Protein AF-A0AAD3TX67-F1 (afdb_monomer)

Foldseek 3Di:
DDDDDDDDDDDDDDDDDDDDDDDDDDDPPPPPPPPPPPDCDPPDFQALVLQLQLLVQCQPVNQDLVSQAPSRPPDHSVRSSCCCVPPLLVLLLVLLLVVQPPPPPPPPPDDDDDDDDDDDDDDDPDDDDPDDQHSVNSNQLSVQCNPPHQDQVSSAPSHPPDHSVNSNCCCVPPSSVSSSVSSNVVNVD

pLDDT: mean 70.11, std 18.89, range [36.22, 90.56]

Structure (mmCIF, N/CA/C/O backbone):
data_AF-A0AAD3TX67-F1
#
_entry.id   AF-A0AAD3TX67-F1
#
loop_
_atom_site.group_PDB
_atom_site.id
_atom_site.type_symbol
_atom_site.label_atom_id
_atom_site.label_alt_id
_atom_site.label_comp_id
_atom_site.label_asym_id
_atom_site.label_entity_id
_atom_site.label_seq_id
_atom_site.pdbx_PDB_ins_code
_atom_site.Cartn_x
_atom_site.Cartn_y
_atom_site.Cartn_z
_atom_site.occupancy
_atom_site.B_iso_or_equiv
_atom_site.auth_seq_id
_atom_site.auth_comp_id
_atom_site.auth_asym_id
_atom_site.auth_atom_id
_atom_site.pdbx_PDB_model_num
ATOM 1 N N . MET A 1 1 ? 59.018 56.861 -10.897 1.00 48.38 1 MET A N 1
ATOM 2 C CA . MET A 1 1 ? 58.922 57.855 -11.990 1.00 48.38 1 MET A CA 1
ATOM 3 C C . MET A 1 1 ? 58.784 57.108 -13.311 1.00 48.38 1 MET A C 1
ATOM 5 O O . MET A 1 1 ? 59.521 56.140 -13.487 1.00 48.38 1 MET A O 1
ATOM 9 N N . PRO A 1 2 ? 57.816 57.453 -14.177 1.00 48.81 2 PRO A N 1
ATOM 10 C CA . PRO A 1 2 ? 57.506 56.662 -15.365 1.00 48.81 2 PRO A CA 1
ATOM 11 C C . PRO A 1 2 ? 58.556 56.861 -16.467 1.00 48.81 2 PRO A C 1
ATOM 13 O O . PRO A 1 2 ? 59.007 57.978 -16.709 1.00 48.81 2 PRO A O 1
ATOM 16 N N . ARG A 1 3 ? 58.936 55.758 -17.123 1.00 43.72 3 ARG A N 1
ATOM 17 C CA . ARG A 1 3 ? 59.787 55.735 -18.318 1.00 43.72 3 ARG A CA 1
ATOM 18 C C . ARG A 1 3 ? 58.922 55.722 -19.573 1.00 43.72 3 ARG A C 1
ATOM 20 O O . ARG A 1 3 ? 57.884 55.068 -19.622 1.00 43.72 3 ARG A O 1
ATOM 27 N N . THR A 1 4 ? 59.391 56.461 -20.564 1.00 58.94 4 THR A N 1
ATOM 28 C CA . THR A 1 4 ? 58.857 56.590 -21.915 1.00 58.94 4 THR A CA 1
ATOM 29 C C . THR A 1 4 ? 59.100 55.340 -22.774 1.00 58.94 4 THR A C 1
ATOM 31 O O . THR A 1 4 ? 60.035 54.576 -22.533 1.00 58.94 4 THR A O 1
ATOM 34 N N . THR A 1 5 ? 58.361 55.300 -23.893 1.00 49.44 5 THR A N 1
ATOM 35 C CA . THR A 1 5 ? 58.678 54.703 -25.218 1.00 49.44 5 THR A CA 1
ATOM 36 C C . THR A 1 5 ? 58.121 53.301 -25.562 1.00 49.44 5 THR A C 1
ATOM 38 O O . THR A 1 5 ? 58.561 52.289 -25.033 1.00 49.44 5 THR A O 1
ATOM 41 N N . SER A 1 6 ? 57.156 53.317 -26.504 1.00 51.81 6 SER A N 1
ATOM 42 C CA . SER A 1 6 ? 56.693 52.350 -27.538 1.00 51.81 6 SER A CA 1
ATOM 43 C C . SER A 1 6 ? 57.593 51.134 -27.861 1.00 51.81 6 SER A C 1
ATOM 45 O O . SER A 1 6 ? 58.810 51.291 -27.779 1.00 51.81 6 SER A O 1
ATOM 47 N N . PRO A 1 7 ? 57.068 49.972 -28.353 1.00 56.88 7 PRO A N 1
ATOM 48 C CA . PRO A 1 7 ? 56.498 49.900 -29.718 1.00 56.88 7 PRO A CA 1
ATOM 49 C C . PRO A 1 7 ? 55.428 48.823 -30.052 1.00 56.88 7 PRO A C 1
ATOM 51 O O . PRO A 1 7 ? 55.235 47.835 -29.353 1.00 56.88 7 PRO A O 1
ATOM 54 N N . SER A 1 8 ? 54.866 48.999 -31.259 1.00 36.22 8 SER A N 1
ATOM 55 C CA . SER A 1 8 ? 54.462 47.963 -32.232 1.00 36.22 8 SER A CA 1
ATOM 56 C C . SER A 1 8 ? 52.990 47.510 -32.289 1.00 36.22 8 SER A C 1
ATOM 58 O O . SER A 1 8 ? 52.524 46.669 -31.527 1.00 36.22 8 SER A O 1
ATOM 60 N N . THR A 1 9 ? 52.277 48.032 -33.293 1.00 52.12 9 THR A N 1
ATOM 61 C CA . THR A 1 9 ? 51.041 47.484 -33.894 1.00 52.12 9 THR A CA 1
ATOM 62 C C . THR A 1 9 ? 51.348 46.153 -34.616 1.00 52.12 9 THR A C 1
ATOM 64 O O . THR A 1 9 ? 52.446 46.030 -35.160 1.00 52.12 9 THR A O 1
ATOM 67 N N . PRO A 1 10 ? 50.421 45.170 -34.718 1.00 58.19 10 PRO A N 1
ATOM 68 C CA . PRO A 1 10 ? 49.310 45.244 -35.692 1.00 58.19 10 PRO A CA 1
ATOM 69 C C . PRO A 1 10 ? 47.989 44.624 -35.155 1.00 58.19 10 PRO A C 1
ATOM 71 O O . PRO A 1 10 ? 48.033 43.747 -34.295 1.00 58.19 10 PRO A O 1
ATOM 74 N N . PRO A 1 11 ? 46.787 45.012 -35.642 1.00 51.41 11 PRO A N 1
ATOM 75 C CA . PRO A 1 11 ? 46.235 44.268 -36.783 1.00 51.41 11 PRO A CA 1
ATOM 76 C C . PRO A 1 11 ? 45.241 45.056 -37.662 1.00 51.41 11 PRO A C 1
ATOM 78 O O . PRO A 1 11 ? 44.419 45.829 -37.180 1.00 51.41 11 PRO A O 1
ATOM 81 N N . LYS A 1 12 ? 45.232 44.762 -38.966 1.00 51.06 12 LYS A N 1
ATOM 82 C CA . LYS A 1 12 ? 44.004 44.639 -39.779 1.00 51.06 12 LYS A CA 1
ATOM 83 C C . LYS A 1 12 ? 44.389 44.206 -41.185 1.00 51.06 12 LYS A C 1
ATOM 85 O O . LYS A 1 12 ? 44.843 45.011 -41.994 1.00 51.06 12 LYS A O 1
ATOM 90 N N . ARG A 1 13 ? 44.179 42.926 -41.491 1.00 41.81 13 ARG A N 1
ATOM 91 C CA . ARG A 1 13 ? 44.196 42.444 -42.871 1.00 41.81 13 ARG A CA 1
ATOM 92 C C . ARG A 1 13 ? 42.765 42.149 -43.300 1.00 41.81 13 ARG A C 1
ATOM 94 O O . ARG A 1 13 ? 42.040 41.407 -42.646 1.00 41.81 13 ARG A O 1
ATOM 101 N N . ARG A 1 14 ? 42.379 42.853 -44.361 1.00 48.53 14 ARG A N 1
ATOM 102 C CA . ARG A 1 14 ? 41.077 42.854 -45.019 1.00 48.53 14 ARG A CA 1
ATOM 103 C C . ARG A 1 14 ? 40.771 41.489 -45.642 1.00 48.53 14 ARG A C 1
ATOM 105 O O . ARG A 1 14 ? 41.655 40.823 -46.169 1.00 48.53 14 ARG A O 1
ATOM 112 N N . SER A 1 15 ? 39.489 41.157 -45.555 1.00 49.59 15 SER A N 1
ATOM 113 C CA . SER A 1 15 ? 38.664 40.359 -46.462 1.00 49.59 15 SER A CA 1
ATOM 114 C C . SER A 1 15 ? 39.326 39.814 -47.735 1.00 49.59 15 SER A C 1
ATOM 116 O O . SER A 1 15 ? 39.690 40.568 -48.634 1.00 49.59 15 SER A O 1
ATOM 118 N N . ALA A 1 16 ? 39.302 38.487 -47.868 1.00 44.00 16 ALA A N 1
ATOM 119 C CA . ALA A 1 16 ? 39.252 37.810 -49.157 1.00 44.00 16 ALA A CA 1
ATOM 120 C C . ALA A 1 16 ? 38.307 36.603 -49.053 1.00 44.00 16 ALA A C 1
ATOM 122 O O . ALA A 1 16 ? 38.573 35.614 -48.374 1.00 44.00 16 ALA A O 1
ATOM 123 N N . LYS A 1 17 ? 37.164 36.768 -49.718 1.00 52.19 17 LYS A N 1
ATOM 124 C CA . LYS A 1 17 ? 36.175 35.765 -50.102 1.00 52.19 17 LYS A CA 1
ATOM 125 C C . LYS A 1 17 ? 36.897 34.572 -50.738 1.00 52.19 17 LYS A C 1
ATOM 127 O O . LYS A 1 17 ? 37.557 34.743 -51.757 1.00 52.19 17 LYS A O 1
ATOM 132 N N . ARG A 1 18 ? 36.782 33.382 -50.146 1.00 40.72 18 ARG A N 1
ATOM 133 C CA . ARG A 1 18 ? 37.168 32.134 -50.808 1.00 40.72 18 ARG A CA 1
ATOM 134 C C . ARG A 1 18 ? 36.001 31.168 -50.738 1.00 40.72 18 ARG A C 1
ATOM 136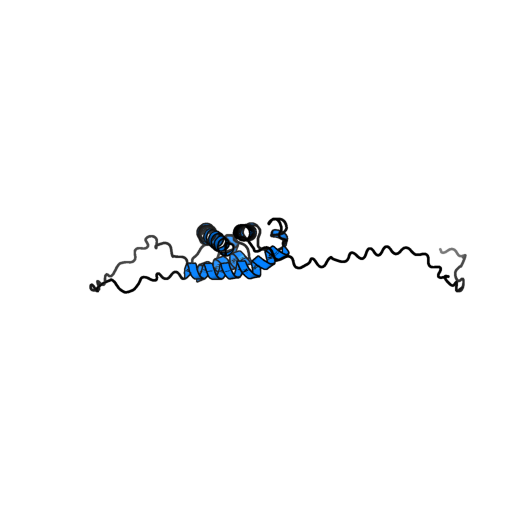 O O . ARG A 1 18 ? 35.615 30.705 -49.667 1.00 40.72 18 ARG A O 1
ATOM 143 N N . GLU A 1 19 ? 35.427 30.969 -51.913 1.00 46.38 19 GLU A N 1
ATOM 144 C CA . GLU A 1 19 ? 34.416 29.977 -52.223 1.00 46.38 19 GLU A CA 1
ATOM 145 C C . GLU A 1 19 ? 34.901 28.595 -51.781 1.00 46.38 19 GLU A C 1
ATOM 147 O O . GLU A 1 19 ? 36.025 28.189 -52.085 1.00 46.38 19 GLU A O 1
ATOM 152 N N . ARG A 1 20 ? 34.063 27.893 -51.012 1.00 42.91 20 ARG A N 1
ATOM 153 C CA . ARG A 1 20 ? 34.214 26.458 -50.791 1.00 42.91 20 ARG A CA 1
ATOM 154 C C . ARG A 1 20 ? 33.478 25.761 -51.918 1.00 42.91 20 ARG A C 1
ATOM 156 O O . ARG A 1 20 ? 32.250 25.748 -51.942 1.00 42.91 20 ARG A O 1
ATOM 163 N N . SER A 1 21 ? 34.271 25.230 -52.837 1.00 41.12 21 SER A N 1
ATOM 164 C CA . SER A 1 21 ? 33.885 24.200 -53.783 1.00 41.12 21 SER A CA 1
ATOM 165 C C . SER A 1 21 ? 33.231 23.034 -53.044 1.00 41.12 21 SER A C 1
ATOM 167 O O . SER A 1 21 ? 33.704 22.573 -52.002 1.00 41.12 21 SER A O 1
ATOM 169 N N . PHE A 1 22 ? 32.093 22.633 -53.590 1.00 42.25 22 PHE A N 1
ATOM 170 C CA . PHE A 1 22 ? 31.206 21.590 -53.117 1.00 42.25 22 PHE A CA 1
ATOM 171 C C . PHE A 1 22 ? 31.469 20.373 -54.008 1.00 42.25 22 PHE A C 1
ATOM 173 O O . PHE A 1 22 ? 30.838 20.230 -55.049 1.00 42.25 22 PHE A O 1
ATOM 180 N N . ASP A 1 23 ? 32.432 19.535 -53.631 1.00 42.44 23 ASP A N 1
ATOM 181 C CA . ASP A 1 23 ? 32.614 18.221 -54.250 1.00 42.44 23 ASP A CA 1
ATOM 182 C C . ASP A 1 23 ? 32.130 17.151 -53.273 1.00 42.44 23 ASP A C 1
ATOM 184 O O . ASP A 1 23 ? 32.727 16.888 -52.227 1.00 42.44 23 ASP A O 1
ATOM 188 N N . ASN A 1 24 ? 30.959 16.620 -53.624 1.00 49.56 24 ASN A N 1
ATOM 189 C CA . ASN A 1 24 ? 30.283 15.484 -53.024 1.00 49.56 24 ASN A CA 1
ATOM 190 C C . ASN A 1 24 ? 31.137 14.221 -53.180 1.00 49.56 24 ASN A C 1
ATOM 192 O O . ASN A 1 24 ? 31.438 13.823 -54.303 1.00 49.56 24 ASN A O 1
ATOM 196 N N . MET A 1 25 ? 31.415 13.530 -52.075 1.00 37.94 25 MET A N 1
ATOM 197 C CA . MET A 1 25 ? 31.727 12.103 -52.112 1.00 37.94 25 MET A CA 1
ATOM 198 C C . MET A 1 25 ? 30.982 11.402 -50.975 1.00 37.94 25 MET A C 1
ATOM 200 O O . MET A 1 25 ? 31.341 11.487 -49.803 1.00 37.94 25 MET A O 1
ATOM 204 N N . ASP A 1 26 ? 29.878 10.803 -51.402 1.00 48.00 26 ASP A N 1
ATOM 205 C CA . ASP A 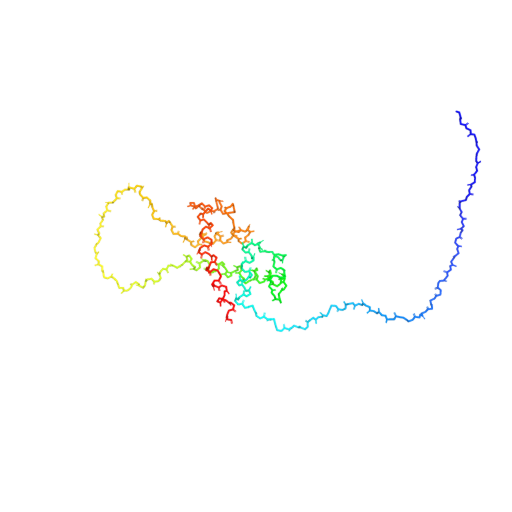1 26 ? 29.040 9.767 -50.812 1.00 48.00 26 ASP A CA 1
ATOM 206 C C . ASP A 1 26 ? 29.648 8.989 -49.625 1.00 48.00 26 ASP A C 1
ATOM 208 O O . ASP A 1 26 ? 30.662 8.299 -49.739 1.00 48.00 26 ASP A O 1
ATOM 212 N N . SER A 1 27 ? 28.996 9.089 -48.466 1.00 44.34 27 SER A N 1
ATOM 213 C CA . SER A 1 27 ? 29.053 8.095 -47.387 1.00 44.34 27 SER A CA 1
ATOM 214 C C . SER A 1 27 ? 27.755 8.198 -46.585 1.00 44.34 27 SER A C 1
ATOM 216 O O . SER A 1 27 ? 27.717 8.720 -45.469 1.00 44.34 27 SER A O 1
ATOM 218 N N . ASP A 1 28 ? 26.666 7.750 -47.208 1.00 49.38 28 ASP A N 1
ATOM 219 C CA . ASP A 1 28 ? 25.380 7.518 -46.557 1.00 49.38 28 ASP A CA 1
ATOM 220 C C . ASP A 1 28 ? 25.532 6.365 -45.550 1.00 49.38 28 ASP A C 1
ATOM 222 O O . ASP A 1 28 ? 25.484 5.185 -45.888 1.00 49.38 28 ASP A O 1
ATOM 226 N N . VAL A 1 29 ? 25.783 6.710 -44.288 1.00 48.75 29 VAL A N 1
ATOM 227 C CA . VAL A 1 29 ? 25.546 5.811 -43.155 1.00 48.75 29 VAL A CA 1
ATOM 228 C C . VAL A 1 29 ? 24.736 6.587 -42.124 1.00 48.75 29 VAL A C 1
ATOM 230 O O . VAL A 1 29 ? 25.211 7.027 -41.077 1.00 48.75 29 VAL A O 1
ATOM 233 N N . ASP A 1 30 ? 23.468 6.780 -42.476 1.00 46.06 30 ASP A N 1
ATOM 234 C CA . ASP A 1 30 ? 22.413 7.326 -41.635 1.00 46.06 30 ASP A CA 1
ATOM 235 C C . ASP A 1 30 ? 22.197 6.388 -40.427 1.00 46.06 30 ASP A C 1
ATOM 237 O O . 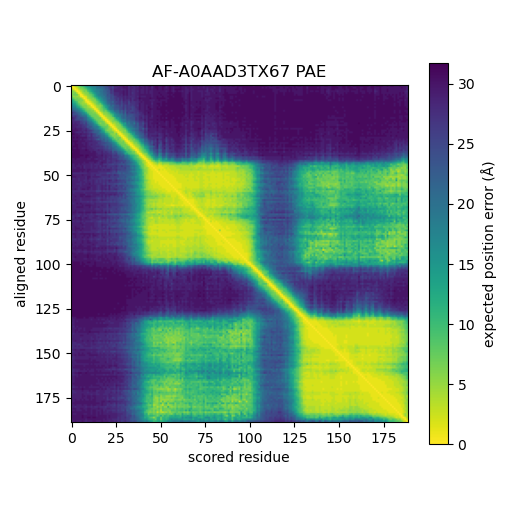ASP A 1 30 ? 21.395 5.456 -40.440 1.00 46.06 30 ASP A O 1
ATOM 241 N N . HIS A 1 31 ? 22.933 6.601 -39.333 1.00 50.69 31 HIS A N 1
ATOM 242 C CA . HIS A 1 31 ? 22.608 6.023 -38.022 1.00 50.69 31 HIS A CA 1
ATOM 243 C C . HIS A 1 31 ? 21.526 6.854 -37.328 1.00 50.69 31 HIS A C 1
ATOM 245 O O . HIS A 1 31 ? 21.629 7.233 -36.160 1.00 50.69 31 HIS A O 1
ATOM 251 N N . LYS A 1 32 ? 20.420 7.108 -38.032 1.00 43.09 32 LYS A N 1
ATOM 252 C CA . LYS A 1 32 ? 19.170 7.469 -37.377 1.00 43.09 32 LYS A CA 1
ATOM 253 C C . LYS A 1 32 ? 18.608 6.180 -36.813 1.00 43.09 32 LYS A C 1
ATOM 255 O O . LYS A 1 32 ? 17.925 5.423 -37.500 1.00 43.09 32 LYS A O 1
ATOM 260 N N . ALA A 1 33 ? 18.917 5.929 -35.542 1.00 46.22 33 ALA A N 1
ATOM 261 C CA . ALA A 1 33 ? 18.266 4.914 -34.731 1.00 46.22 33 ALA A CA 1
ATOM 262 C C . ALA A 1 33 ? 16.752 5.169 -34.756 1.00 46.22 33 ALA A C 1
ATOM 264 O O . ALA A 1 33 ? 16.185 5.885 -33.925 1.00 46.22 33 ALA A O 1
ATOM 265 N N . LYS A 1 34 ? 16.084 4.604 -35.764 1.00 48.91 34 LYS A N 1
ATOM 266 C CA . LYS A 1 34 ? 14.640 4.468 -35.820 1.00 48.91 34 LYS A CA 1
ATOM 267 C C . LYS A 1 34 ? 14.300 3.655 -34.583 1.00 48.91 34 LYS A C 1
ATOM 269 O O . LYS A 1 34 ? 14.541 2.452 -34.554 1.00 48.91 34 LYS A O 1
ATOM 274 N N . LYS A 1 35 ? 13.772 4.316 -33.545 1.00 46.97 35 LYS A N 1
ATOM 275 C CA . LYS A 1 35 ? 13.031 3.642 -32.478 1.00 46.97 35 LYS A CA 1
ATOM 276 C C . LYS A 1 35 ? 12.023 2.758 -33.191 1.00 46.97 35 LYS A C 1
ATOM 278 O O . LYS A 1 35 ? 11.059 3.265 -33.767 1.00 46.97 35 LYS A O 1
ATOM 283 N N . ALA A 1 36 ? 12.315 1.462 -33.226 1.00 42.31 36 ALA A N 1
ATOM 284 C CA . ALA A 1 36 ? 11.415 0.472 -33.761 1.00 42.31 36 ALA A CA 1
ATOM 285 C C . ALA A 1 36 ? 10.079 0.710 -33.061 1.00 42.31 36 ALA A C 1
ATOM 287 O O . ALA A 1 36 ? 9.991 0.647 -31.833 1.00 42.31 36 ALA A O 1
ATOM 288 N N . LYS A 1 37 ? 9.050 1.065 -33.836 1.00 51.03 37 LYS A N 1
ATOM 289 C CA . LYS A 1 37 ? 7.675 0.929 -33.376 1.00 51.03 37 LYS A CA 1
ATOM 290 C C . LYS A 1 37 ? 7.520 -0.562 -33.137 1.00 51.03 37 LYS A C 1
ATOM 292 O O . LYS A 1 37 ? 7.326 -1.313 -34.090 1.00 51.03 37 LYS A O 1
ATOM 297 N N . SER A 1 38 ? 7.720 -0.990 -31.893 1.00 50.00 38 SER A N 1
ATOM 298 C CA . SER A 1 38 ? 7.426 -2.349 -31.488 1.00 50.00 38 SER A CA 1
ATOM 299 C C . SER A 1 38 ? 5.977 -2.581 -31.882 1.00 50.00 38 SER A C 1
ATOM 301 O O . SER A 1 38 ? 5.066 -1.880 -31.431 1.00 50.00 38 SER A O 1
ATOM 303 N N . GLY A 1 39 ? 5.782 -3.501 -32.829 1.00 47.09 39 GLY A N 1
ATOM 304 C CA . GLY A 1 39 ? 4.462 -4.004 -33.158 1.00 47.09 39 GLY A CA 1
ATOM 305 C C . GLY A 1 39 ? 3.762 -4.314 -31.844 1.00 47.09 39 GLY A C 1
ATOM 306 O O . GLY A 1 39 ? 4.392 -4.827 -30.917 1.00 47.09 39 GLY A O 1
ATOM 307 N N . LYS A 1 40 ? 2.498 -3.904 -31.738 1.00 53.78 40 LYS A N 1
ATOM 308 C CA . LYS A 1 40 ? 1.655 -4.052 -30.553 1.00 53.78 40 LYS A CA 1
ATOM 309 C C . LYS A 1 40 ? 1.468 -5.548 -30.276 1.00 53.78 40 LYS A C 1
ATOM 311 O O . LYS A 1 40 ? 0.445 -6.130 -30.622 1.00 53.78 40 LYS A O 1
ATOM 316 N N . ALA A 1 41 ? 2.494 -6.183 -29.712 1.00 52.88 41 ALA A N 1
ATOM 317 C CA . ALA A 1 41 ? 2.437 -7.529 -29.188 1.00 52.88 41 ALA A CA 1
ATOM 318 C C . ALA A 1 41 ? 1.280 -7.533 -28.196 1.00 52.88 41 ALA A C 1
ATOM 320 O O . ALA A 1 41 ? 1.158 -6.599 -27.394 1.00 52.88 41 ALA A O 1
ATOM 321 N N . LYS A 1 42 ? 0.389 -8.524 -28.312 1.00 57.56 42 LYS A N 1
ATOM 322 C CA . LYS A 1 42 ? -0.744 -8.689 -27.398 1.00 57.56 42 LYS A CA 1
ATOM 323 C C . LYS A 1 42 ? -0.211 -8.512 -25.981 1.00 57.56 42 LYS A C 1
ATOM 325 O O . LYS A 1 42 ? 0.677 -9.255 -25.566 1.00 57.56 42 LYS A O 1
ATOM 330 N N . ALA A 1 43 ? -0.669 -7.458 -25.303 1.00 64.38 43 ALA A N 1
ATOM 331 C CA . ALA A 1 43 ? -0.156 -7.102 -23.993 1.00 64.38 43 ALA A CA 1
ATOM 332 C C . ALA A 1 43 ? -0.336 -8.322 -23.091 1.00 64.38 43 ALA A C 1
ATOM 334 O O . ALA A 1 43 ? -1.468 -8.751 -22.868 1.00 64.38 43 ALA A O 1
ATOM 335 N N . ARG A 1 44 ? 0.777 -8.911 -22.636 1.00 76.38 44 ARG A N 1
ATOM 336 C CA . ARG A 1 44 ? 0.749 -10.054 -21.723 1.00 76.38 44 ARG A CA 1
ATOM 337 C C . ARG A 1 44 ? -0.157 -9.675 -20.543 1.00 76.38 44 ARG A C 1
ATOM 339 O O . ARG A 1 44 ? 0.121 -8.640 -19.915 1.00 76.38 44 ARG A O 1
ATOM 346 N N . PRO A 1 45 ? -1.224 -10.439 -20.256 1.00 82.50 45 PRO A N 1
ATOM 347 C CA . PRO A 1 45 ? -2.097 -10.154 -19.125 1.00 82.50 45 PRO A CA 1
ATOM 348 C C . PRO A 1 45 ? -1.290 -10.213 -17.827 1.00 82.50 45 PRO A C 1
ATOM 350 O O . PRO A 1 45 ? -0.259 -10.883 -17.756 1.00 82.50 45 PRO A O 1
ATOM 353 N N . TRP A 1 46 ? -1.703 -9.435 -16.833 1.00 83.12 46 TRP A N 1
ATOM 354 C CA . TRP A 1 46 ? -1.053 -9.433 -15.527 1.00 83.12 46 TRP A CA 1
ATOM 355 C C . TRP A 1 46 ? -1.515 -10.647 -14.736 1.00 83.12 46 TRP A C 1
ATOM 357 O O . TRP A 1 46 ? -2.700 -10.777 -14.451 1.00 83.12 46 TRP A O 1
ATOM 367 N N . SER A 1 47 ? -0.576 -11.517 -14.388 1.00 86.62 47 SER A N 1
ATOM 368 C CA . SER A 1 47 ? -0.850 -12.664 -13.527 1.00 86.62 47 SER A CA 1
ATOM 369 C C . SER A 1 47 ? -1.057 -12.239 -12.073 1.00 86.62 47 SER A C 1
ATOM 371 O O . SER A 1 47 ? -0.537 -11.212 -11.621 1.00 86.62 47 SER A O 1
ATOM 373 N N . GLY A 1 48 ? -1.789 -13.059 -11.316 1.00 81.94 48 GLY A N 1
ATOM 374 C CA . GLY A 1 48 ? -2.004 -12.843 -9.883 1.00 81.94 48 GLY A CA 1
ATOM 375 C C . GLY A 1 48 ? -0.696 -12.752 -9.092 1.00 81.94 48 GLY A C 1
ATOM 376 O O . GLY A 1 48 ? -0.575 -11.904 -8.208 1.00 81.94 48 GLY A O 1
ATOM 377 N N . ASP A 1 49 ? 0.308 -13.554 -9.455 1.00 82.69 49 ASP A N 1
ATOM 378 C CA . ASP A 1 49 ? 1.629 -13.528 -8.819 1.00 82.69 49 ASP A CA 1
ATOM 379 C C . ASP A 1 49 ? 2.414 -12.247 -9.134 1.00 82.69 49 ASP A C 1
ATOM 381 O O . ASP A 1 49 ? 3.031 -11.675 -8.233 1.00 82.69 49 ASP A O 1
ATOM 385 N N . GLU A 1 50 ? 2.350 -11.739 -10.373 1.00 86.56 50 GLU A N 1
ATOM 386 C CA . GLU A 1 50 ? 2.959 -10.449 -10.739 1.00 86.56 50 GLU A CA 1
ATOM 387 C C . GLU A 1 50 ? 2.321 -9.298 -9.949 1.00 86.56 50 GLU A C 1
ATOM 389 O O . GLU A 1 50 ? 3.027 -8.430 -9.433 1.00 86.56 50 GLU A O 1
ATOM 394 N N . LEU A 1 51 ? 0.992 -9.289 -9.813 1.00 86.38 51 LEU A N 1
ATOM 395 C CA . LEU A 1 51 ? 0.298 -8.245 -9.059 1.00 86.38 51 LEU A CA 1
ATOM 396 C C . LEU A 1 51 ? 0.562 -8.352 -7.546 1.00 86.38 51 LEU A C 1
ATOM 398 O O . LEU A 1 51 ? 0.694 -7.329 -6.872 1.00 86.38 51 LEU A O 1
ATOM 402 N N . ALA A 1 52 ? 0.681 -9.566 -7.002 1.00 85.19 52 ALA A N 1
ATOM 403 C CA . ALA A 1 52 ? 1.042 -9.786 -5.602 1.00 85.19 52 ALA A CA 1
ATOM 404 C C . ALA A 1 52 ? 2.486 -9.345 -5.310 1.00 85.19 52 ALA A C 1
ATOM 406 O O . ALA A 1 52 ? 2.752 -8.716 -4.284 1.00 85.19 52 ALA A O 1
ATOM 407 N N . ALA A 1 53 ? 3.422 -9.621 -6.223 1.00 86.56 53 ALA A N 1
ATOM 408 C CA . ALA A 1 53 ? 4.789 -9.115 -6.139 1.00 86.56 53 ALA A CA 1
ATOM 409 C C . ALA A 1 53 ? 4.815 -7.580 -6.187 1.00 86.56 53 ALA A C 1
ATOM 411 O O . ALA A 1 53 ? 5.467 -6.951 -5.352 1.00 86.56 53 ALA A O 1
ATOM 412 N N . LEU A 1 54 ? 4.039 -6.977 -7.095 1.00 88.31 54 LEU A N 1
ATOM 413 C CA . LEU A 1 54 ? 3.887 -5.526 -7.194 1.00 88.31 54 LEU A CA 1
ATOM 414 C C . LEU A 1 54 ? 3.375 -4.919 -5.883 1.00 88.31 54 LEU A C 1
ATOM 416 O O . LEU A 1 54 ? 3.925 -3.925 -5.412 1.00 88.31 54 LEU A O 1
ATOM 420 N N . LEU A 1 55 ? 2.359 -5.540 -5.272 1.00 87.38 55 LEU A N 1
ATOM 421 C CA . LEU A 1 55 ? 1.845 -5.131 -3.971 1.00 87.38 55 LEU A CA 1
ATOM 422 C C . LEU A 1 55 ? 2.943 -5.186 -2.910 1.00 87.38 55 LEU A C 1
ATOM 424 O O . LEU A 1 55 ? 3.175 -4.186 -2.244 1.00 87.38 55 LEU A O 1
ATOM 428 N N . LYS A 1 56 ? 3.660 -6.304 -2.776 1.00 86.31 56 LYS A N 1
ATOM 429 C CA . LYS A 1 56 ? 4.727 -6.441 -1.772 1.00 86.31 56 LYS A CA 1
ATOM 430 C C . LYS A 1 56 ? 5.776 -5.340 -1.896 1.00 86.31 56 LYS A C 1
ATOM 432 O O . LYS A 1 56 ? 6.045 -4.676 -0.903 1.00 86.31 56 LYS A O 1
ATOM 437 N N . ILE A 1 57 ? 6.276 -5.091 -3.107 1.00 86.94 57 ILE A N 1
ATOM 438 C CA . ILE A 1 57 ? 7.269 -4.039 -3.374 1.00 86.94 57 ILE A CA 1
ATOM 439 C C . ILE A 1 57 ? 6.723 -2.659 -2.992 1.00 86.94 57 ILE A C 1
ATOM 441 O O . ILE A 1 57 ? 7.407 -1.868 -2.347 1.00 86.94 57 ILE A O 1
ATOM 445 N N . ALA A 1 58 ? 5.474 -2.369 -3.366 1.00 87.06 58 ALA A N 1
ATOM 446 C CA . ALA A 1 58 ? 4.836 -1.098 -3.051 1.00 87.06 58 ALA A CA 1
ATOM 447 C C . ALA A 1 58 ? 4.707 -0.871 -1.539 1.00 87.06 58 ALA A C 1
ATOM 449 O O . ALA A 1 58 ? 4.749 0.270 -1.083 1.00 87.06 58 ALA A O 1
ATOM 450 N N . LEU A 1 59 ? 4.538 -1.949 -0.771 1.00 82.25 59 LEU A N 1
ATOM 451 C CA . LEU A 1 59 ? 4.387 -1.890 0.676 1.00 82.25 59 LEU A CA 1
ATOM 452 C C . LEU A 1 59 ? 5.717 -1.861 1.433 1.00 82.25 59 LEU A C 1
ATOM 454 O O . LEU A 1 59 ? 5.754 -1.282 2.516 1.00 82.25 59 LEU A O 1
ATOM 458 N N . THR A 1 60 ? 6.777 -2.473 0.899 1.00 81.38 60 THR A N 1
ATOM 459 C CA . THR A 1 60 ? 8.108 -2.489 1.526 1.00 81.38 60 THR A CA 1
ATOM 460 C C . THR A 1 60 ? 8.918 -1.250 1.180 1.00 81.38 60 THR A C 1
ATOM 462 O O . THR A 1 60 ? 9.428 -0.582 2.072 1.00 81.38 60 THR A O 1
ATOM 465 N N . ASP A 1 61 ? 9.001 -0.928 -0.110 1.00 81.19 61 ASP A N 1
ATOM 466 C CA . ASP A 1 61 ? 9.905 0.102 -0.631 1.00 81.19 61 ASP A CA 1
ATOM 467 C C . ASP A 1 61 ? 9.160 1.386 -1.017 1.00 81.19 61 ASP A C 1
ATOM 469 O O . ASP A 1 61 ? 9.771 2.422 -1.272 1.00 81.19 61 ASP A O 1
ATOM 473 N N . GLY A 1 62 ? 7.827 1.329 -1.067 1.00 81.06 62 GLY A N 1
ATOM 474 C CA . GLY A 1 62 ? 6.969 2.414 -1.526 1.00 81.06 62 GLY A CA 1
ATOM 475 C C . GLY A 1 62 ? 6.620 2.302 -3.010 1.00 81.06 62 GLY A C 1
ATOM 476 O O . GLY A 1 62 ? 7.373 1.766 -3.828 1.00 81.06 62 GLY A O 1
ATOM 477 N N . ALA A 1 63 ? 5.464 2.850 -3.376 1.00 83.62 63 ALA A N 1
ATOM 478 C CA . ALA A 1 63 ? 4.938 2.775 -4.732 1.00 83.62 63 ALA A CA 1
ATOM 479 C C . ALA A 1 63 ? 5.521 3.855 -5.656 1.00 83.62 63 ALA A C 1
ATOM 481 O O . ALA A 1 63 ? 4.909 4.900 -5.879 1.00 83.62 63 ALA A O 1
ATOM 482 N N . SER A 1 64 ? 6.695 3.593 -6.230 1.00 85.06 64 SER A N 1
ATOM 483 C CA . SER A 1 64 ? 7.317 4.474 -7.220 1.00 85.06 64 SER A CA 1
ATOM 484 C C . SER A 1 64 ? 7.829 3.693 -8.426 1.00 85.06 64 SER A C 1
ATOM 486 O O . SER A 1 64 ? 8.166 2.515 -8.326 1.00 85.06 64 SER A O 1
ATOM 488 N N . LYS A 1 65 ? 7.922 4.366 -9.579 1.00 85.62 65 LYS A N 1
ATOM 489 C CA . LYS A 1 65 ? 8.481 3.777 -10.804 1.00 85.62 65 LYS A CA 1
ATOM 490 C C . LYS A 1 65 ? 9.887 3.211 -10.575 1.00 85.62 65 LYS A C 1
ATOM 492 O O . LYS A 1 65 ? 10.157 2.091 -10.992 1.00 85.62 65 LYS A O 1
ATOM 497 N N . ALA A 1 66 ? 10.742 3.967 -9.884 1.00 86.19 66 ALA A N 1
ATOM 498 C CA . ALA A 1 66 ? 12.108 3.555 -9.569 1.00 86.19 66 ALA A CA 1
ATOM 499 C C . ALA A 1 66 ? 12.139 2.303 -8.682 1.00 86.19 66 ALA A C 1
ATOM 501 O O . ALA A 1 66 ? 12.926 1.397 -8.924 1.00 86.19 66 ALA A O 1
ATOM 502 N N . ASN A 1 67 ? 11.230 2.211 -7.708 1.00 86.69 67 ASN A N 1
ATOM 503 C CA . ASN A 1 67 ? 11.166 1.061 -6.809 1.00 86.69 67 ASN A CA 1
ATOM 504 C C . ASN A 1 67 ? 10.656 -0.210 -7.491 1.00 86.69 67 ASN A C 1
ATOM 506 O O . ASN A 1 67 ? 10.948 -1.300 -7.002 1.00 86.69 67 ASN A O 1
ATOM 510 N N . PHE A 1 68 ? 9.889 -0.082 -8.577 1.00 87.19 68 PHE A N 1
ATOM 511 C CA . PHE A 1 68 ? 9.355 -1.213 -9.335 1.00 87.19 68 PHE A CA 1
ATOM 512 C C . PHE A 1 68 ? 10.266 -1.690 -10.472 1.00 87.19 68 PHE A C 1
ATOM 514 O O . PHE A 1 68 ? 10.096 -2.816 -10.944 1.00 87.19 68 PHE A O 1
ATOM 521 N N . GLU A 1 69 ? 11.194 -0.853 -10.934 1.00 87.12 69 GLU A N 1
ATOM 522 C CA . GLU A 1 69 ? 12.066 -1.161 -12.067 1.00 87.12 69 GLU A CA 1
ATOM 523 C C . GLU A 1 69 ? 12.907 -2.416 -11.790 1.00 87.12 69 GLU A C 1
ATOM 525 O O . GLU A 1 69 ? 13.514 -2.556 -10.729 1.00 87.12 69 GLU A O 1
ATOM 530 N N . GLY A 1 70 ? 12.906 -3.365 -12.729 1.00 81.81 70 GLY A N 1
ATOM 531 C CA . GLY A 1 70 ? 13.705 -4.592 -12.643 1.00 81.81 70 GLY A CA 1
ATOM 532 C C . GLY A 1 70 ? 13.267 -5.624 -11.592 1.00 81.81 70 GLY A C 1
ATOM 533 O O . GLY A 1 70 ? 13.827 -6.716 -11.570 1.00 81.81 70 GLY A O 1
ATOM 534 N N . LYS A 1 71 ? 12.263 -5.339 -10.749 1.00 84.75 71 LYS A N 1
ATOM 535 C CA . LYS A 1 71 ? 11.808 -6.281 -9.705 1.00 84.75 71 LYS A CA 1
ATOM 536 C C . LYS A 1 71 ? 10.772 -7.299 -10.180 1.00 84.75 71 LYS A C 1
ATOM 538 O O . LYS A 1 71 ? 10.604 -8.337 -9.546 1.00 84.75 71 LYS A O 1
ATOM 543 N N . ILE A 1 72 ? 10.074 -7.017 -11.280 1.00 83.44 72 ILE A N 1
ATOM 544 C CA . ILE A 1 72 ? 9.114 -7.939 -11.896 1.00 83.44 72 ILE A CA 1
ATOM 545 C C . ILE A 1 72 ? 9.648 -8.328 -13.271 1.00 83.44 72 ILE A C 1
ATOM 547 O O . ILE A 1 72 ? 9.788 -7.487 -14.159 1.00 83.44 72 ILE A O 1
ATOM 551 N N . LEU A 1 73 ? 9.957 -9.615 -13.444 1.00 80.44 73 LEU A N 1
ATOM 552 C CA . LEU A 1 73 ? 10.555 -10.133 -14.672 1.00 80.44 73 LEU A CA 1
ATOM 553 C C . LEU A 1 73 ? 9.654 -9.862 -15.883 1.00 80.44 73 LEU A C 1
ATOM 555 O O . LEU A 1 73 ? 8.472 -10.212 -15.898 1.00 80.44 73 LEU A O 1
ATOM 559 N N . GLY A 1 74 ? 10.233 -9.248 -16.915 1.00 81.75 74 GLY A N 1
ATOM 560 C CA . GLY A 1 74 ? 9.526 -8.936 -18.158 1.00 81.75 74 GLY A CA 1
ATOM 561 C C . GLY A 1 74 ? 8.544 -7.763 -18.063 1.00 81.75 74 GLY A C 1
ATOM 562 O O . GLY A 1 74 ? 7.754 -7.569 -18.989 1.00 81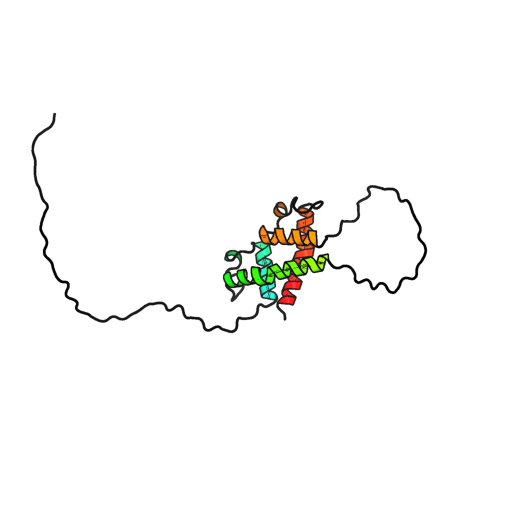.75 74 GLY A O 1
ATOM 563 N N . ARG A 1 75 ? 8.578 -6.975 -16.979 1.00 84.12 75 ARG A N 1
ATOM 564 C CA . ARG A 1 75 ? 7.813 -5.729 -16.833 1.00 84.12 75 ARG A CA 1
ATOM 565 C C . ARG A 1 75 ? 8.749 -4.560 -16.551 1.00 84.12 75 ARG A C 1
ATOM 567 O O . ARG A 1 75 ? 9.696 -4.685 -15.783 1.00 84.12 75 ARG A O 1
ATOM 574 N N . THR A 1 76 ? 8.468 -3.413 -17.160 1.00 87.00 76 THR A N 1
ATOM 575 C CA . THR A 1 76 ? 9.187 -2.166 -16.856 1.00 87.00 76 THR A CA 1
ATOM 576 C C . THR A 1 76 ? 8.564 -1.469 -15.653 1.00 87.00 76 THR A C 1
ATOM 578 O O . THR A 1 76 ? 7.367 -1.619 -15.389 1.00 87.00 76 THR A O 1
ATOM 581 N N . GLY A 1 77 ? 9.331 -0.630 -14.956 1.00 85.06 77 GLY A N 1
ATOM 582 C CA . GLY A 1 77 ? 8.815 0.168 -13.844 1.00 85.06 77 GLY A CA 1
ATOM 583 C C . GLY A 1 77 ? 7.647 1.069 -14.260 1.00 85.06 77 GLY A C 1
ATOM 584 O O . GLY A 1 77 ? 6.735 1.294 -13.467 1.00 85.06 77 GLY A O 1
ATOM 585 N N . GLU A 1 78 ? 7.615 1.537 -15.516 1.00 85.00 78 GLU A N 1
ATOM 586 C CA . GLU A 1 78 ? 6.490 2.309 -16.074 1.00 85.00 78 GLU A CA 1
ATOM 587 C C . GLU A 1 78 ? 5.206 1.471 -16.146 1.00 85.00 78 GLU A C 1
ATOM 589 O O . GLU A 1 78 ? 4.141 1.922 -15.728 1.00 85.00 78 GLU A O 1
ATOM 594 N N . GLN A 1 79 ? 5.303 0.230 -16.633 1.00 86.31 79 GLN A N 1
ATOM 595 C CA . GLN A 1 79 ? 4.164 -0.689 -16.693 1.00 86.31 79 GLN A CA 1
ATOM 596 C C . GLN A 1 79 ? 3.664 -1.037 -15.287 1.00 86.31 79 GLN A C 1
ATOM 598 O O . GLN A 1 79 ? 2.458 -1.018 -15.041 1.00 86.31 79 GLN A O 1
ATOM 603 N N . CYS A 1 80 ? 4.592 -1.306 -14.367 1.00 86.88 80 CYS A N 1
ATOM 604 C CA . CYS A 1 80 ? 4.314 -1.572 -12.959 1.00 86.88 80 CYS A CA 1
ATOM 605 C C . CYS A 1 80 ? 3.601 -0.399 -12.282 1.00 86.88 80 CYS A C 1
ATOM 607 O O . CYS A 1 80 ? 2.549 -0.581 -11.672 1.00 86.88 80 CYS A O 1
ATOM 609 N N . PHE A 1 81 ? 4.124 0.818 -12.431 1.00 87.25 81 PHE A N 1
ATOM 610 C CA . PHE A 1 81 ? 3.528 2.013 -11.841 1.00 87.25 81 PHE A CA 1
ATOM 611 C C . PHE A 1 81 ? 2.168 2.357 -12.466 1.00 87.25 81 PHE A C 1
ATOM 613 O O . PHE A 1 81 ? 1.237 2.746 -11.756 1.00 87.25 81 PHE A O 1
ATOM 620 N N . GLY A 1 82 ? 2.027 2.159 -13.780 1.00 86.56 82 GLY A N 1
ATOM 621 C CA . GLY A 1 82 ? 0.760 2.313 -14.489 1.00 86.56 82 GLY A CA 1
ATOM 622 C C . GLY A 1 82 ? -0.318 1.380 -13.939 1.00 86.56 82 GLY A C 1
ATOM 623 O O . GLY A 1 82 ? -1.386 1.844 -13.540 1.00 86.56 82 GLY A O 1
ATOM 624 N N . ILE A 1 83 ? -0.028 0.080 -13.830 1.00 88.81 83 ILE A N 1
ATOM 625 C CA . ILE A 1 83 ? -0.963 -0.889 -13.237 1.00 88.81 83 ILE A CA 1
ATOM 626 C C . ILE A 1 83 ? -1.230 -0.622 -11.764 1.00 88.81 83 ILE A C 1
ATOM 628 O O . ILE A 1 83 ? -2.377 -0.743 -11.324 1.00 88.81 83 ILE A O 1
ATOM 632 N N . TRP A 1 84 ? -0.211 -0.213 -11.010 1.00 87.56 84 TRP A N 1
ATOM 633 C CA . TRP A 1 84 ? -0.376 0.157 -9.614 1.00 87.56 84 TRP A CA 1
ATOM 634 C C . TRP A 1 84 ? -1.456 1.234 -9.460 1.00 87.56 84 TRP A C 1
ATOM 636 O O . TRP A 1 84 ? -2.424 1.041 -8.728 1.00 87.56 84 TRP A O 1
ATOM 646 N N . ARG A 1 85 ? -1.342 2.339 -10.207 1.00 89.56 85 ARG A N 1
ATOM 647 C CA . ARG A 1 85 ? -2.287 3.464 -10.127 1.00 89.56 85 ARG A CA 1
ATOM 648 C C . ARG A 1 85 ? -3.659 3.155 -10.718 1.00 89.56 85 ARG A C 1
ATOM 650 O O . ARG A 1 85 ? -4.658 3.591 -10.157 1.00 89.56 85 ARG A O 1
ATOM 657 N N . MET A 1 86 ? -3.706 2.457 -11.850 1.00 84.88 86 MET A N 1
ATOM 658 C CA . MET A 1 86 ? -4.938 2.296 -12.631 1.00 84.88 86 MET A CA 1
ATOM 659 C C . MET A 1 86 ? -5.777 1.096 -12.199 1.00 84.88 86 MET A C 1
ATOM 661 O O . MET A 1 86 ? -6.989 1.094 -12.393 1.00 84.88 86 MET A O 1
ATOM 665 N N . THR A 1 87 ? -5.152 0.064 -11.638 1.00 84.56 87 THR A N 1
ATOM 666 C CA . THR A 1 87 ? -5.825 -1.209 -11.363 1.00 84.56 87 THR A CA 1
ATOM 667 C C . THR A 1 87 ? -5.696 -1.600 -9.908 1.00 84.56 87 THR A C 1
ATOM 669 O O . THR A 1 87 ? -6.714 -1.840 -9.264 1.00 84.56 87 THR A O 1
ATOM 672 N N . VAL A 1 88 ? -4.472 -1.631 -9.375 1.00 84.19 88 VAL A N 1
ATOM 673 C CA . VAL A 1 88 ? -4.252 -2.122 -8.013 1.00 84.19 88 VAL A CA 1
ATOM 674 C C . VAL A 1 88 ? -4.868 -1.164 -7.007 1.00 84.19 88 VAL A C 1
ATOM 676 O O . VAL A 1 88 ? -5.776 -1.571 -6.298 1.00 84.19 88 VAL A O 1
ATOM 679 N N . VAL A 1 89 ? -4.482 0.114 -6.992 1.00 85.06 89 VAL A N 1
ATOM 680 C CA . VAL A 1 89 ? -4.976 1.096 -6.010 1.00 85.06 89 VAL A CA 1
ATOM 681 C C . VAL A 1 89 ? -6.514 1.173 -5.965 1.00 85.06 89 VAL A C 1
ATOM 683 O O . VAL A 1 89 ? -7.062 0.991 -4.875 1.00 85.06 89 VAL A O 1
ATOM 686 N N . PRO A 1 90 ? -7.248 1.349 -7.086 1.00 86.12 90 PRO A N 1
ATOM 687 C CA . PRO A 1 90 ? -8.714 1.347 -7.062 1.00 86.12 90 PRO A CA 1
ATOM 688 C C . PRO A 1 90 ? -9.309 0.036 -6.537 1.00 86.12 90 PRO A C 1
ATOM 690 O O . PRO A 1 90 ? -10.312 0.044 -5.820 1.00 86.12 90 PRO A O 1
ATOM 693 N N . PHE A 1 91 ? -8.684 -1.097 -6.862 1.00 85.38 91 PHE A N 1
ATOM 694 C CA . PHE A 1 91 ? -9.103 -2.399 -6.361 1.00 85.38 91 PHE A CA 1
ATOM 695 C C . PHE A 1 91 ? -8.864 -2.546 -4.853 1.00 85.38 91 PHE A C 1
ATOM 697 O O . PHE A 1 91 ? -9.759 -3.025 -4.160 1.00 85.38 91 PHE A O 1
ATOM 704 N N . LEU A 1 92 ? -7.722 -2.080 -4.324 1.00 84.00 92 LEU A N 1
ATOM 705 C CA . LEU A 1 92 ? -7.447 -2.088 -2.882 1.00 84.00 92 LEU A CA 1
ATOM 706 C C . LEU A 1 92 ? -8.516 -1.285 -2.131 1.00 84.00 92 LEU A C 1
ATOM 708 O O . LEU A 1 92 ? -9.059 -1.771 -1.141 1.00 84.00 92 LEU A O 1
ATOM 712 N N . TYR A 1 93 ? -8.860 -0.095 -2.636 1.00 82.94 93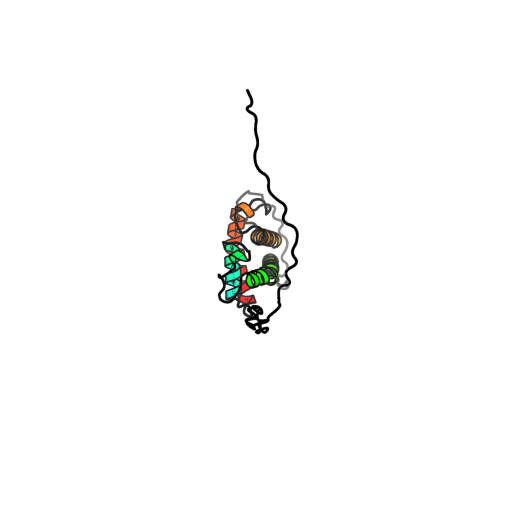 TYR A N 1
ATOM 713 C CA . TYR A 1 93 ? -9.904 0.757 -2.062 1.00 82.94 93 TYR A CA 1
ATOM 714 C C . TYR A 1 93 ? -11.261 0.053 -2.015 1.00 82.94 93 TYR A C 1
ATOM 716 O O . TYR A 1 93 ? -11.902 -0.010 -0.963 1.00 82.94 93 TYR A O 1
ATOM 724 N N . LYS A 1 94 ? -11.678 -0.545 -3.137 1.00 80.94 94 LYS A N 1
ATOM 725 C CA . LYS A 1 94 ? -12.930 -1.306 -3.209 1.00 80.94 94 LYS A CA 1
ATOM 726 C C . LYS A 1 94 ? -12.930 -2.492 -2.240 1.00 80.94 94 LYS A C 1
ATOM 728 O O . LYS A 1 94 ? -13.874 -2.651 -1.471 1.00 80.94 94 LYS A O 1
ATOM 733 N N . ALA A 1 95 ? -11.864 -3.288 -2.241 1.00 78.88 95 ALA A N 1
ATOM 734 C CA . ALA A 1 95 ? -11.761 -4.490 -1.424 1.00 78.88 95 ALA A CA 1
ATOM 735 C C . ALA A 1 95 ? -11.771 -4.159 0.079 1.00 78.88 95 ALA A C 1
ATOM 737 O O . ALA A 1 95 ? -12.427 -4.837 0.872 1.00 78.88 95 ALA A O 1
ATOM 738 N N . VAL A 1 96 ? -11.058 -3.107 0.492 1.00 79.75 96 VAL A N 1
ATOM 739 C CA . VAL A 1 96 ? -11.022 -2.671 1.894 1.00 79.75 96 VAL A CA 1
ATOM 740 C C . VAL A 1 96 ? -12.390 -2.177 2.357 1.00 79.75 96 VAL A C 1
ATOM 742 O O . VAL A 1 96 ? -12.832 -2.543 3.451 1.00 79.75 96 VAL A O 1
ATOM 745 N N . ARG A 1 97 ? -13.091 -1.416 1.512 1.00 77.44 97 ARG A N 1
ATOM 746 C CA . ARG A 1 97 ? -14.453 -0.964 1.795 1.00 77.44 97 ARG A CA 1
ATOM 747 C C . ARG A 1 97 ? -15.405 -2.144 1.979 1.00 77.44 97 ARG A C 1
ATOM 749 O O . ARG A 1 97 ? -16.040 -2.242 3.023 1.00 77.44 97 ARG A O 1
ATOM 756 N N . GLU A 1 98 ? -15.415 -3.092 1.042 1.00 75.56 98 GLU A N 1
ATOM 757 C CA . GLU A 1 98 ? -16.233 -4.312 1.133 1.00 75.56 98 GLU A CA 1
ATOM 758 C C . GLU A 1 98 ? -15.925 -5.137 2.391 1.00 75.56 98 GLU A C 1
AT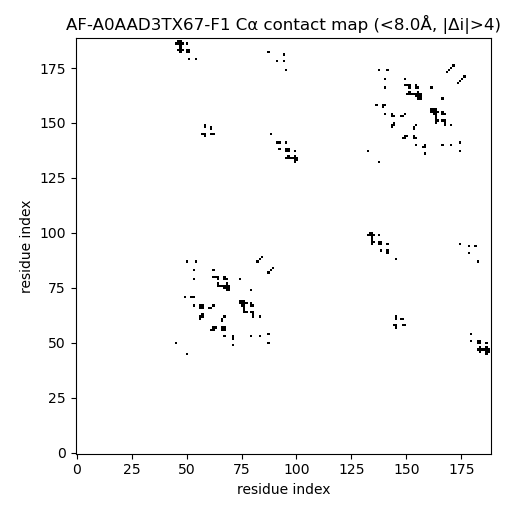OM 760 O O . GLU A 1 98 ? -16.830 -5.684 3.021 1.00 75.56 98 GLU A O 1
ATOM 765 N N . LYS A 1 99 ? -14.655 -5.211 2.807 1.00 72.69 99 LYS A N 1
ATOM 766 C CA . LYS A 1 99 ? -14.265 -5.936 4.022 1.00 72.69 99 LYS A CA 1
ATOM 767 C C . LYS A 1 99 ? -14.815 -5.289 5.292 1.00 72.69 99 LYS A C 1
ATOM 769 O O . LYS A 1 99 ? -15.231 -6.013 6.198 1.00 72.69 99 LYS A O 1
ATOM 774 N N . GLY A 1 100 ? -14.808 -3.961 5.370 1.00 66.44 100 GLY A N 1
ATOM 775 C CA . GLY A 1 100 ? -15.384 -3.243 6.505 1.00 66.44 100 GLY A CA 1
ATOM 776 C C . GLY A 1 100 ? -16.915 -3.169 6.472 1.00 66.44 100 GLY A C 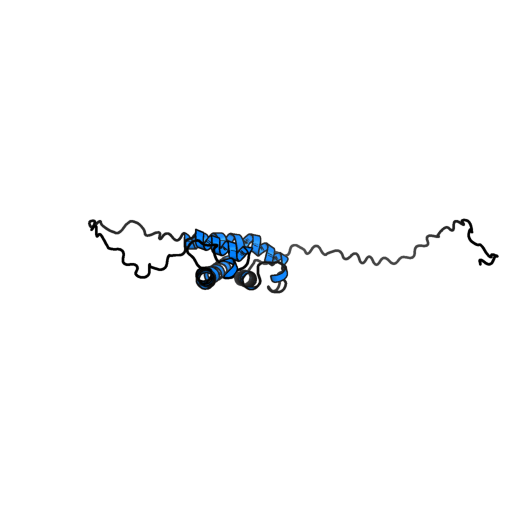1
ATOM 777 O O . GLY A 1 100 ? -17.532 -3.085 7.530 1.00 66.44 100 GLY A O 1
ATOM 778 N N . ASP A 1 101 ? -17.516 -3.268 5.283 1.00 64.81 101 ASP A N 1
ATOM 779 C CA . ASP A 1 101 ? -18.966 -3.266 5.053 1.00 64.81 101 ASP A CA 1
ATOM 780 C C . ASP A 1 101 ? -19.604 -4.661 5.071 1.00 64.81 101 ASP A C 1
ATOM 782 O O . ASP A 1 101 ? -20.779 -4.785 4.728 1.00 64.81 101 ASP A O 1
ATOM 786 N N . LYS A 1 102 ? -18.906 -5.717 5.526 1.00 58.09 102 LYS A N 1
ATOM 787 C CA . LYS A 1 102 ? -19.547 -7.005 5.856 1.00 58.09 102 LYS A CA 1
ATOM 788 C C . LYS A 1 102 ? -20.497 -6.848 7.057 1.00 58.09 102 LYS A C 1
ATOM 790 O O . LYS A 1 102 ? -20.284 -7.415 8.130 1.00 58.09 102 LYS A O 1
ATOM 795 N N . LYS A 1 103 ? -21.596 -6.109 6.865 1.00 45.84 103 LYS A N 1
ATOM 796 C CA . LYS A 1 103 ? -22.881 -6.383 7.490 1.00 45.84 103 LYS A CA 1
ATOM 797 C C . LYS A 1 103 ? -23.160 -7.846 7.194 1.00 45.84 103 LYS A C 1
ATOM 799 O O . LYS A 1 103 ? -23.198 -8.260 6.037 1.00 45.84 103 LYS A O 1
ATOM 804 N N . LYS A 1 104 ? -23.310 -8.643 8.249 1.00 40.88 104 LYS A N 1
ATOM 805 C CA . LYS A 1 104 ? -23.956 -9.941 8.121 1.00 40.88 104 LYS A CA 1
ATOM 806 C C . LYS A 1 104 ? -25.282 -9.690 7.403 1.00 40.88 104 LYS A C 1
ATOM 808 O O . LYS A 1 104 ? -26.161 -9.059 7.981 1.00 40.88 104 LYS A O 1
ATOM 813 N N . ALA A 1 105 ? -25.427 -10.198 6.185 1.00 40.53 105 ALA A N 1
ATOM 814 C CA . ALA A 1 105 ? -26.713 -10.713 5.754 1.00 40.53 105 ALA A CA 1
ATOM 815 C C . ALA A 1 105 ? -27.009 -11.898 6.687 1.00 40.53 105 ALA A C 1
ATOM 817 O O . ALA A 1 105 ? -26.657 -13.038 6.408 1.00 40.53 105 ALA A O 1
ATOM 818 N N . TYR A 1 106 ? -27.488 -11.588 7.891 1.00 38.12 106 TYR A N 1
ATOM 819 C CA . TYR A 1 106 ? -28.219 -12.543 8.697 1.00 38.12 106 TYR A CA 1
ATOM 820 C C . TYR A 1 106 ? -29.650 -12.395 8.207 1.00 38.12 106 TYR A C 1
ATOM 822 O O . TYR A 1 106 ? -30.271 -11.361 8.440 1.00 38.12 106 TYR A O 1
ATOM 830 N N . SER A 1 107 ? -30.093 -13.368 7.421 1.00 41.66 107 SER A N 1
ATOM 831 C CA . SER A 1 107 ? -31.472 -13.515 6.979 1.00 41.66 107 SER A CA 1
ATOM 832 C C . SER A 1 107 ? -32.399 -13.443 8.192 1.00 41.66 107 SER A C 1
ATOM 834 O O . SER A 1 107 ? -32.313 -14.246 9.120 1.00 41.66 107 SER A O 1
ATOM 836 N N . GLU A 1 108 ? -33.243 -12.424 8.170 1.00 43.59 108 GLU A N 1
ATOM 837 C CA . GLU A 1 108 ? -34.199 -11.990 9.185 1.00 43.59 108 GLU A CA 1
ATOM 838 C C . GLU A 1 108 ? -35.451 -12.890 9.243 1.00 43.59 108 GLU A C 1
ATOM 840 O O . GLU A 1 108 ? -36.546 -12.392 9.452 1.00 43.59 108 GLU A O 1
ATOM 845 N N . GLU A 1 109 ? -35.337 -14.208 9.036 1.00 49.94 109 GLU A N 1
ATOM 846 C CA . GLU A 1 109 ? -36.527 -15.082 8.930 1.00 49.94 109 GLU A CA 1
ATOM 847 C C . GLU A 1 109 ? -36.611 -16.241 9.929 1.00 49.94 109 GLU A C 1
ATOM 849 O O . GLU A 1 109 ? -37.506 -17.066 9.809 1.00 49.94 109 GLU A O 1
ATOM 854 N N . ASP A 1 110 ? -35.780 -16.305 10.976 1.00 52.22 110 ASP A N 1
ATOM 855 C CA . ASP A 1 110 ? -35.968 -17.379 11.967 1.00 52.22 110 ASP A CA 1
ATOM 856 C C . ASP A 1 110 ? -35.491 -17.041 13.385 1.00 52.22 110 ASP A C 1
ATOM 858 O O . ASP A 1 110 ? -34.552 -17.644 13.890 1.00 52.22 110 ASP A O 1
ATOM 862 N N . VAL A 1 111 ? -36.134 -16.072 14.062 1.00 44.22 111 VAL A N 1
ATOM 863 C CA . VAL A 1 111 ? -36.266 -16.109 15.538 1.00 44.22 111 VAL A CA 1
ATOM 864 C C . VAL A 1 111 ? -37.572 -15.443 16.006 1.00 44.22 111 VAL A C 1
ATOM 866 O O . VAL A 1 111 ? -37.689 -14.231 16.169 1.00 44.22 111 VAL A O 1
ATOM 869 N N . LYS A 1 112 ? -38.539 -16.308 16.304 1.00 41.78 112 LYS A N 1
ATOM 870 C CA . LYS A 1 112 ? -39.757 -16.133 17.118 1.00 41.78 112 LYS A CA 1
ATOM 871 C C . LYS A 1 112 ? -39.554 -15.212 18.353 1.00 41.78 112 LYS A C 1
ATOM 873 O O . LYS A 1 112 ? -38.560 -15.364 19.064 1.00 41.78 112 LYS A O 1
ATOM 878 N N . PRO A 1 113 ? -40.496 -14.311 18.704 1.00 40.94 113 PRO A N 1
ATOM 879 C CA . PRO A 1 113 ? -40.258 -13.265 19.699 1.00 40.94 113 PRO A CA 1
ATOM 880 C C . PRO A 1 113 ? -40.372 -13.799 21.136 1.00 40.94 113 PRO A C 1
ATOM 882 O O . PRO A 1 113 ? -41.394 -14.375 21.516 1.00 40.94 113 PRO A O 1
ATOM 885 N N . LYS A 1 114 ? -39.369 -13.548 21.990 1.00 40.53 114 LYS A N 1
ATOM 886 C CA . LYS A 1 114 ? -39.511 -13.683 23.453 1.00 40.53 114 LYS A CA 1
ATOM 887 C C . LYS A 1 114 ? -38.971 -12.459 24.202 1.00 40.53 114 LYS A C 1
ATOM 889 O O . LYS A 1 114 ? -37.774 -12.292 24.385 1.00 40.53 114 LYS A O 1
ATOM 894 N N . LYS A 1 115 ? -39.947 -11.638 24.610 1.00 40.41 115 LYS A N 1
ATOM 895 C CA . LYS A 1 115 ? -40.059 -10.679 25.728 1.00 40.41 115 LYS A CA 1
ATOM 896 C C . LYS A 1 115 ? -38.776 -10.033 26.282 1.00 40.41 115 LYS A C 1
ATOM 898 O O . LYS A 1 115 ? -37.918 -10.677 26.878 1.00 40.41 115 LYS A O 1
ATOM 903 N N . ALA A 1 116 ? -38.772 -8.703 26.193 1.00 48.03 116 ALA A N 1
ATOM 904 C CA . ALA A 1 116 ? -37.806 -7.781 26.771 1.00 48.03 116 ALA A CA 1
ATOM 905 C C . ALA A 1 116 ? -37.560 -8.022 28.269 1.00 48.03 116 ALA A C 1
ATOM 907 O O . ALA A 1 116 ? -38.489 -8.018 29.077 1.00 48.03 116 ALA A O 1
ATOM 908 N N . ARG A 1 117 ? -36.282 -8.124 28.646 1.00 39.06 117 ARG A N 1
ATOM 909 C CA . ARG A 1 117 ? -35.839 -8.006 30.035 1.00 39.06 117 ARG A CA 1
ATOM 910 C C . ARG A 1 117 ? -34.879 -6.824 30.131 1.00 39.06 117 ARG A C 1
ATOM 912 O O . ARG A 1 117 ? -33.744 -6.870 29.675 1.00 39.06 117 ARG A O 1
ATOM 919 N N . ARG A 1 118 ? -35.393 -5.725 30.677 1.00 47.59 118 ARG A N 1
ATOM 920 C CA . ARG A 1 118 ? -34.670 -4.480 30.932 1.00 47.59 118 ARG A CA 1
ATOM 921 C C . ARG A 1 118 ? -33.788 -4.688 32.165 1.00 47.59 118 ARG A C 1
ATOM 923 O O . ARG A 1 118 ? -34.276 -4.612 33.286 1.00 47.59 118 ARG A O 1
ATOM 930 N N . THR A 1 119 ? -32.505 -4.968 31.969 1.00 40.56 119 THR A N 1
ATOM 931 C CA . THR A 1 119 ? -31.515 -5.013 33.056 1.00 40.56 119 THR A CA 1
ATOM 932 C C . THR A 1 119 ? -30.642 -3.766 33.011 1.00 40.56 119 THR A C 1
ATOM 934 O O . THR A 1 119 ? -29.802 -3.616 32.127 1.00 40.56 119 THR A O 1
ATOM 937 N N . LYS A 1 120 ? -30.850 -2.875 33.992 1.00 51.12 120 LYS A N 1
ATOM 938 C CA . LYS A 1 120 ? -29.821 -1.943 34.475 1.00 51.12 120 LYS A CA 1
ATOM 939 C C . LYS A 1 120 ? -28.570 -2.773 34.769 1.00 51.12 120 LYS A C 1
ATOM 941 O O . LYS A 1 120 ? -28.636 -3.651 35.625 1.00 51.12 120 LYS A O 1
ATOM 946 N N . LEU A 1 121 ? -27.464 -2.498 34.087 1.00 40.53 121 LEU A N 1
ATOM 947 C CA . LEU A 1 121 ? -26.160 -3.027 34.466 1.00 40.53 121 LEU A CA 1
ATOM 948 C C . LEU A 1 121 ? -25.169 -1.876 34.591 1.00 40.53 121 LEU A C 1
ATOM 950 O O . LEU A 1 121 ? -25.027 -1.022 33.719 1.00 40.53 121 LEU A O 1
ATOM 954 N N . THR A 1 122 ? -24.580 -1.867 35.772 1.00 41.72 122 THR A N 1
ATOM 955 C CA . THR A 1 122 ? -23.568 -0.992 36.333 1.00 41.72 122 THR A CA 1
ATOM 956 C C . THR A 1 122 ? -22.296 -0.991 35.484 1.00 41.72 122 THR A C 1
ATOM 958 O O . THR A 1 122 ? -21.818 -2.033 35.038 1.00 41.72 122 THR A O 1
ATOM 961 N N . VAL A 1 123 ? -21.739 0.200 35.258 1.00 41.19 123 VAL A N 1
ATOM 962 C CA . VAL A 1 123 ? -20.466 0.395 34.556 1.00 41.19 123 VAL A CA 1
ATOM 963 C C . VAL A 1 123 ? -19.327 0.015 35.502 1.00 41.19 123 VAL A C 1
ATOM 965 O O . VAL A 1 123 ? -18.958 0.792 36.375 1.00 41.19 123 VAL A O 1
ATOM 968 N N . ASN A 1 124 ? -18.765 -1.178 35.318 1.00 47.56 124 ASN A N 1
ATOM 969 C CA . ASN A 1 124 ? -17.414 -1.503 35.774 1.00 47.56 124 ASN A CA 1
ATOM 970 C C . ASN A 1 124 ? -16.432 -1.178 34.631 1.00 47.56 124 ASN A C 1
ATOM 972 O O . ASN A 1 124 ? -16.655 -1.654 33.513 1.00 47.56 124 ASN A O 1
ATOM 976 N N . PRO A 1 125 ? -15.332 -0.432 34.853 1.00 47.62 125 PRO A N 1
ATOM 977 C CA . PRO A 1 125 ? -14.314 -0.175 33.834 1.00 47.62 125 PRO A CA 1
ATOM 978 C C . PRO A 1 125 ? -13.369 -1.384 33.704 1.00 47.62 125 PRO A C 1
ATOM 980 O O . PRO A 1 125 ? -12.169 -1.306 33.950 1.00 47.62 125 PRO A O 1
ATOM 983 N N . GLY A 1 126 ? -13.917 -2.544 33.340 1.00 43.59 126 GLY A N 1
ATOM 984 C CA . GLY A 1 126 ? -13.158 -3.752 33.024 1.00 43.59 126 GLY A CA 1
ATOM 985 C C . GLY A 1 126 ? -12.998 -3.877 31.513 1.00 43.59 126 GLY A C 1
ATOM 986 O O . GLY A 1 126 ? -13.991 -4.099 30.831 1.00 43.59 126 GLY A O 1
ATOM 987 N N . LYS A 1 127 ? -11.767 -3.680 31.011 1.00 53.31 127 LYS A N 1
ATOM 988 C CA . LYS A 1 127 ? -11.299 -3.846 29.613 1.00 53.31 127 LYS A CA 1
ATOM 989 C C . LYS A 1 127 ? -12.426 -3.995 28.581 1.00 53.31 127 LYS A C 1
ATOM 991 O O . LYS A 1 127 ? -12.826 -5.109 28.243 1.00 53.31 127 LYS A O 1
ATOM 996 N N . ALA A 1 128 ? -12.896 -2.859 28.063 1.00 48.72 128 ALA A N 1
ATOM 997 C CA . ALA A 1 128 ? -13.832 -2.820 26.946 1.00 48.72 128 ALA A CA 1
ATOM 998 C C . ALA A 1 128 ? -13.368 -3.773 25.832 1.00 48.72 128 ALA A C 1
ATOM 1000 O O . ALA A 1 128 ? -12.181 -3.799 25.485 1.00 48.72 128 ALA A O 1
ATOM 1001 N N . ALA A 1 129 ? -14.301 -4.562 25.290 1.00 58.00 129 ALA A N 1
ATOM 1002 C CA . ALA A 1 129 ? -14.023 -5.463 24.180 1.00 58.00 129 ALA A CA 1
ATOM 1003 C C . ALA A 1 129 ? -13.274 -4.700 23.071 1.00 58.00 129 ALA A C 1
ATOM 1005 O O . ALA A 1 129 ? -13.633 -3.551 22.786 1.00 58.00 129 ALA A O 1
ATOM 1006 N N . PRO A 1 130 ? -12.235 -5.295 22.454 1.00 63.31 130 PRO A N 1
ATOM 1007 C CA . PRO A 1 130 ? -11.430 -4.597 21.466 1.00 63.31 130 PRO A CA 1
ATOM 1008 C C . PRO A 1 130 ? -12.341 -4.060 20.362 1.00 63.31 130 PRO A C 1
ATOM 1010 O O . PRO A 1 130 ? -13.010 -4.820 19.658 1.00 63.31 130 PRO A O 1
ATOM 1013 N N . ARG A 1 131 ? -12.390 -2.726 20.247 1.00 76.75 131 ARG A N 1
ATOM 1014 C CA . ARG A 1 131 ? -13.186 -2.015 19.244 1.00 76.75 131 ARG A CA 1
ATOM 1015 C C . ARG A 1 131 ? -12.884 -2.613 17.870 1.00 76.75 131 ARG A C 1
ATOM 1017 O O . ARG A 1 131 ? -11.714 -2.717 17.484 1.00 76.75 131 ARG A O 1
ATOM 1024 N N . LYS A 1 132 ? -13.922 -3.025 17.141 1.00 84.75 132 LYS A N 1
ATOM 1025 C CA . LYS A 1 132 ? -13.788 -3.587 15.788 1.00 84.75 132 LYS A CA 1
ATOM 1026 C C . LYS A 1 132 ? -13.323 -2.505 14.812 1.00 84.75 132 LYS A C 1
ATOM 1028 O O . LYS A 1 132 ? -13.640 -1.336 15.007 1.00 84.75 132 LYS A O 1
ATOM 1033 N N . TRP A 1 133 ? -12.556 -2.903 13.802 1.00 84.88 133 TRP A N 1
ATOM 1034 C CA . TRP A 1 133 ? -12.153 -2.014 12.712 1.00 84.88 133 TRP A CA 1
ATOM 1035 C C . TRP A 1 133 ? -13.351 -1.725 11.812 1.00 84.88 133 TRP A C 1
ATOM 1037 O O . TRP A 1 133 ? -14.022 -2.663 11.381 1.00 84.88 133 TRP A O 1
ATOM 1047 N N . THR A 1 134 ? -13.628 -0.451 11.548 1.00 87.25 134 THR A N 1
ATOM 1048 C CA . THR A 1 134 ? -14.694 -0.049 10.616 1.00 87.25 134 THR A CA 1
ATOM 1049 C C . THR A 1 134 ? -14.162 0.072 9.186 1.00 87.25 134 THR A C 1
ATOM 1051 O O . THR A 1 134 ? -12.953 0.189 8.977 1.00 87.25 134 THR A O 1
ATOM 1054 N N . SER A 1 135 ? -15.052 0.078 8.187 1.00 81.62 135 SER A N 1
ATOM 1055 C CA . SER A 1 135 ? -14.682 0.351 6.787 1.00 81.62 135 SER A CA 1
ATOM 1056 C C . SER A 1 135 ? -13.955 1.684 6.633 1.00 81.62 135 SER A C 1
ATOM 1058 O O . SER A 1 135 ? -12.896 1.715 6.017 1.00 81.62 135 SER A O 1
ATOM 1060 N N . GLY A 1 136 ? -14.451 2.755 7.259 1.00 82.38 136 GLY A N 1
ATOM 1061 C CA . GLY A 1 136 ? -13.799 4.070 7.215 1.00 82.38 136 GLY A CA 1
ATOM 1062 C C . GLY A 1 136 ? -12.408 4.092 7.864 1.00 82.38 136 GLY A C 1
ATOM 1063 O O . GLY A 1 136 ? -11.494 4.741 7.354 1.00 82.38 136 GLY A O 1
ATOM 1064 N N . GLU A 1 137 ? -12.209 3.348 8.959 1.00 87.75 137 GLU A N 1
ATOM 1065 C CA . GLU A 1 137 ? -10.892 3.229 9.601 1.00 87.75 137 GLU A CA 1
ATOM 1066 C C . GLU A 1 137 ? -9.899 2.486 8.700 1.00 87.75 137 GLU A C 1
ATOM 1068 O O . GLU A 1 137 ? -8.756 2.916 8.553 1.00 87.75 137 GLU A O 1
ATOM 1073 N N . LEU A 1 138 ? -10.328 1.387 8.074 1.00 88.62 138 LEU A N 1
ATOM 1074 C CA . LEU A 1 138 ? -9.477 0.621 7.165 1.00 88.62 138 LEU A CA 1
ATOM 1075 C C . LEU A 1 138 ? -9.181 1.388 5.867 1.00 88.62 138 LEU A C 1
ATOM 1077 O O . LEU A 1 138 ? -8.068 1.295 5.355 1.00 88.62 138 LEU A O 1
ATOM 1081 N N . ASP A 1 139 ? -10.135 2.171 5.365 1.00 85.69 139 ASP A N 1
ATOM 1082 C CA . ASP A 1 139 ? -9.959 3.031 4.189 1.00 85.69 139 ASP A CA 1
ATOM 1083 C C . ASP A 1 139 ? -8.935 4.149 4.446 1.00 85.69 139 ASP A C 1
ATOM 1085 O O . ASP A 1 139 ? -8.027 4.401 3.647 1.00 85.69 139 ASP A O 1
ATOM 1089 N N . THR A 1 140 ? -9.013 4.760 5.630 1.00 88.88 140 THR A N 1
ATOM 1090 C CA . THR A 1 140 ? -8.024 5.742 6.090 1.00 88.88 140 THR A CA 1
ATOM 1091 C C . THR A 1 140 ? -6.644 5.096 6.222 1.00 88.88 140 THR A C 1
ATOM 1093 O O . THR A 1 140 ? -5.652 5.644 5.737 1.00 88.88 140 THR A O 1
ATOM 1096 N N . LEU A 1 141 ? -6.578 3.899 6.815 1.00 89.69 141 LEU A N 1
ATOM 1097 C CA . LEU A 1 141 ? -5.341 3.133 6.972 1.00 89.69 141 LEU A CA 1
ATOM 1098 C C . LEU A 1 141 ? -4.691 2.818 5.615 1.00 89.69 141 LEU A C 1
ATOM 1100 O O . LEU A 1 141 ? -3.491 3.032 5.439 1.00 89.69 141 LEU A O 1
ATOM 1104 N N . LEU A 1 142 ? -5.490 2.376 4.639 1.00 89.56 142 LEU A N 1
ATOM 1105 C CA . LEU A 1 142 ? -5.041 2.130 3.271 1.00 89.56 142 LEU A CA 1
ATOM 1106 C C . LEU A 1 142 ? -4.549 3.409 2.594 1.00 89.56 142 LEU A C 1
ATOM 1108 O O . LEU A 1 142 ? -3.477 3.408 1.994 1.00 89.56 142 LEU A O 1
ATOM 1112 N N . THR A 1 143 ? -5.293 4.506 2.715 1.00 88.31 143 THR A N 1
ATOM 1113 C CA . THR A 1 143 ? -4.923 5.789 2.108 1.00 88.31 143 THR A CA 1
ATOM 1114 C C . THR A 1 143 ? -3.567 6.276 2.594 1.00 88.31 143 THR A C 1
ATOM 1116 O O . THR A 1 143 ? -2.744 6.710 1.788 1.00 88.31 143 THR A O 1
ATOM 1119 N N . ILE A 1 144 ? -3.316 6.194 3.900 1.00 89.50 144 ILE A N 1
ATOM 1120 C CA . ILE A 1 144 ? -2.034 6.598 4.481 1.00 89.50 144 ILE A CA 1
ATOM 1121 C C . ILE A 1 144 ? -0.916 5.697 3.961 1.00 89.50 144 ILE A C 1
ATOM 1123 O O . ILE A 1 144 ? 0.105 6.206 3.503 1.00 89.50 144 ILE A O 1
ATOM 1127 N N . ALA A 1 145 ? -1.128 4.379 3.974 1.00 88.50 145 ALA A N 1
ATOM 1128 C CA . ALA A 1 145 ? -0.134 3.420 3.513 1.00 88.50 145 ALA A CA 1
ATOM 1129 C C . ALA A 1 145 ? 0.230 3.619 2.034 1.00 88.50 145 ALA A C 1
ATOM 1131 O O . ALA A 1 145 ? 1.404 3.583 1.682 1.00 88.50 145 ALA A O 1
ATOM 1132 N N . VAL A 1 146 ? -0.756 3.885 1.174 1.00 85.25 146 VAL A N 1
ATOM 1133 C CA . VAL A 1 146 ? -0.538 4.117 -0.262 1.00 85.25 146 VAL A CA 1
ATOM 1134 C C . VAL A 1 146 ? 0.151 5.459 -0.525 1.00 85.25 146 VAL A C 1
ATOM 1136 O O . VAL A 1 146 ? 0.993 5.539 -1.416 1.00 85.25 146 VAL A O 1
ATOM 1139 N N . LYS A 1 147 ? -0.197 6.519 0.218 1.00 83.88 147 LYS A N 1
ATOM 1140 C CA . LYS A 1 147 ? 0.336 7.875 -0.018 1.00 83.88 147 LYS A CA 1
ATOM 1141 C C . LYS A 1 147 ? 1.701 8.120 0.615 1.00 83.88 147 LYS A C 1
ATOM 1143 O O . LYS A 1 147 ? 2.526 8.806 0.022 1.00 83.88 147 LYS A O 1
ATOM 1148 N N . HIS A 1 148 ? 1.908 7.619 1.826 1.00 84.38 148 HIS A N 1
ATOM 1149 C CA . HIS A 1 148 ? 3.067 7.952 2.657 1.00 84.38 148 HIS A CA 1
ATOM 1150 C C . HIS A 1 148 ? 3.921 6.730 3.013 1.00 84.38 148 HIS A C 1
ATOM 1152 O O . HIS A 1 148 ? 4.998 6.888 3.582 1.00 84.38 148 HIS A O 1
ATOM 1158 N N . GLY A 1 149 ? 3.461 5.520 2.686 1.00 84.94 149 GLY A N 1
ATOM 1159 C CA . GLY A 1 149 ? 4.061 4.271 3.144 1.00 84.94 149 GLY A CA 1
ATOM 1160 C C . GLY A 1 149 ? 3.468 3.801 4.473 1.00 84.94 149 GLY A C 1
ATOM 1161 O O . GLY A 1 149 ? 2.983 4.592 5.289 1.00 84.94 149 GLY A O 1
ATOM 1162 N N . ALA A 1 150 ? 3.502 2.489 4.700 1.00 87.69 150 ALA A N 1
ATOM 1163 C CA . ALA A 1 150 ? 2.989 1.878 5.919 1.00 87.69 150 ALA A CA 1
ATOM 1164 C C . ALA A 1 150 ? 4.034 1.926 7.042 1.00 87.69 150 ALA A C 1
ATOM 1166 O O . ALA A 1 150 ? 4.953 1.113 7.087 1.00 87.69 150 ALA A O 1
ATOM 1167 N N . SER A 1 151 ? 3.884 2.872 7.968 1.00 88.19 151 SER A N 1
ATOM 1168 C CA . SER A 1 151 ? 4.735 2.976 9.154 1.00 88.19 151 SER A CA 1
ATOM 1169 C C . SER A 1 151 ? 3.931 3.452 10.360 1.00 88.19 151 SER A C 1
ATOM 1171 O O . SER A 1 151 ? 2.922 4.143 10.210 1.00 88.19 151 SER A O 1
ATOM 1173 N N . ILE A 1 152 ? 4.393 3.111 11.568 1.00 87.69 152 ILE A N 1
ATOM 1174 C CA . ILE A 1 152 ? 3.779 3.584 12.820 1.00 87.69 152 ILE A CA 1
ATOM 1175 C C 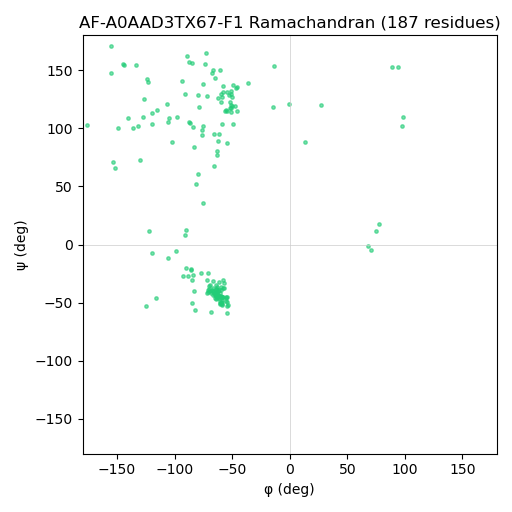. ILE A 1 152 ? 3.718 5.116 12.825 1.00 87.69 152 ILE A C 1
ATOM 1177 O O . ILE A 1 152 ? 2.660 5.670 13.100 1.00 87.69 152 ILE A O 1
ATOM 1181 N N . ALA A 1 153 ? 4.812 5.783 12.441 1.00 90.12 153 ALA A N 1
ATOM 1182 C CA . ALA A 1 153 ? 4.899 7.241 12.385 1.00 90.12 153 ALA A CA 1
ATOM 1183 C C . ALA A 1 153 ? 3.869 7.862 11.428 1.00 90.12 153 ALA A C 1
ATOM 1185 O O . ALA A 1 153 ? 3.257 8.874 11.753 1.00 90.12 153 ALA A O 1
ATOM 1186 N N . ASN A 1 154 ? 3.626 7.234 10.274 1.00 89.69 154 ASN A N 1
ATOM 1187 C CA . ASN A 1 154 ? 2.624 7.717 9.326 1.00 89.69 154 ASN A CA 1
ATOM 1188 C C . ASN A 1 154 ? 1.189 7.487 9.821 1.00 89.69 154 ASN A C 1
ATOM 1190 O O . ASN A 1 154 ? 0.296 8.262 9.480 1.00 89.69 154 ASN A O 1
ATOM 1194 N N . PHE A 1 155 ? 0.954 6.427 10.599 1.00 90.56 155 PHE A N 1
ATOM 1195 C CA . PHE A 1 155 ? -0.368 6.085 11.124 1.00 90.56 155 PHE A CA 1
ATOM 1196 C C . PHE A 1 155 ? -0.739 6.820 12.416 1.00 90.56 155 PHE A C 1
ATOM 1198 O O . PHE A 1 155 ? -1.931 6.971 12.701 1.00 90.56 155 PHE A O 1
ATOM 1205 N N . GLU A 1 156 ? 0.247 7.242 13.205 1.00 89.56 156 GLU A N 1
ATOM 1206 C CA . GLU A 1 156 ? 0.037 7.861 14.513 1.00 89.56 156 GLU A CA 1
ATOM 1207 C C . GLU A 1 156 ? -0.850 9.111 14.404 1.00 89.56 156 GLU A C 1
ATOM 1209 O O . GLU A 1 156 ? -0.673 9.956 13.526 1.00 89.56 156 GLU A O 1
ATOM 1214 N N . GLY A 1 157 ? -1.867 9.200 15.266 1.00 85.06 157 GLY A N 1
ATOM 1215 C CA . GLY A 1 157 ? -2.797 10.334 15.304 1.00 85.06 157 GLY A CA 1
ATOM 1216 C C . GLY A 1 157 ? -3.734 10.483 14.096 1.00 85.06 157 GLY A C 1
ATOM 1217 O O . GLY A 1 157 ? -4.572 11.381 14.095 1.00 85.06 157 GLY A O 1
ATOM 1218 N N . ARG A 1 158 ? -3.652 9.620 13.072 1.00 87.31 158 ARG A N 1
ATOM 1219 C CA . ARG A 1 158 ? -4.499 9.727 11.869 1.00 87.31 158 ARG A CA 1
ATOM 1220 C C . ARG A 1 158 ? -5.859 9.043 11.994 1.00 87.31 158 ARG A C 1
ATOM 1222 O O . ARG A 1 158 ? -6.775 9.384 11.253 1.00 87.31 158 ARG A O 1
ATOM 1229 N N . ILE A 1 159 ? -5.995 8.077 12.902 1.00 87.31 159 ILE A N 1
ATOM 1230 C CA . ILE A 1 159 ? -7.242 7.338 13.132 1.00 87.31 159 ILE A CA 1
ATOM 1231 C C . ILE A 1 159 ? -7.677 7.555 14.581 1.00 87.31 159 ILE A C 1
ATOM 1233 O O . ILE A 1 159 ? -7.019 7.104 15.518 1.00 87.31 159 ILE A O 1
ATOM 1237 N N . ALA A 1 160 ? -8.802 8.247 14.768 1.00 84.25 160 ALA A N 1
ATOM 1238 C CA . ALA A 1 160 ? -9.285 8.638 16.088 1.00 84.25 160 ALA A CA 1
ATOM 1239 C C . ALA A 1 160 ? -9.550 7.421 16.995 1.00 84.25 160 ALA A C 1
ATOM 1241 O O . ALA A 1 160 ? -10.357 6.538 16.686 1.00 84.25 160 ALA A O 1
ATOM 1242 N N . GLY A 1 161 ? -8.887 7.396 18.154 1.00 83.94 161 GLY A N 1
ATOM 1243 C CA . GLY A 1 161 ? -9.002 6.306 19.125 1.00 83.94 161 GLY A CA 1
ATOM 1244 C C . GLY A 1 161 ? -8.214 5.044 18.760 1.00 83.94 161 GLY A C 1
ATOM 1245 O O . GLY A 1 161 ? -8.497 3.982 19.319 1.00 83.94 161 GLY A O 1
ATOM 1246 N N . ARG A 1 162 ? -7.245 5.139 17.837 1.00 87.81 162 ARG A N 1
ATOM 1247 C CA . ARG A 1 162 ? -6.263 4.090 17.540 1.00 87.81 162 ARG A CA 1
ATOM 1248 C C . ARG A 1 162 ? -4.844 4.626 17.684 1.00 87.81 162 ARG A C 1
ATOM 1250 O O . ARG A 1 162 ? -4.565 5.749 17.285 1.00 87.81 162 ARG A O 1
ATOM 1257 N N . THR A 1 163 ? -3.948 3.797 18.208 1.00 89.88 163 THR A N 1
ATOM 1258 C CA . THR A 1 163 ? -2.507 4.101 18.223 1.00 89.88 163 THR A CA 1
ATOM 1259 C C . THR A 1 163 ? -1.848 3.628 16.932 1.00 89.88 163 THR A C 1
ATOM 1261 O O . THR A 1 163 ? -2.323 2.675 16.304 1.00 89.88 163 THR A O 1
ATOM 1264 N N . GLY A 1 164 ? -0.707 4.208 16.559 1.00 87.44 164 GLY A N 1
ATOM 1265 C CA . GLY A 1 164 ? 0.064 3.775 15.394 1.00 87.44 164 GLY A CA 1
ATOM 1266 C C . GLY A 1 164 ? 0.458 2.295 15.462 1.00 87.44 164 GLY A C 1
ATOM 1267 O O . GLY A 1 164 ? 0.427 1.603 14.448 1.00 87.44 164 GLY A O 1
ATOM 1268 N N . ASN A 1 165 ? 0.704 1.755 16.662 1.00 88.50 165 ASN A N 1
ATOM 1269 C CA . ASN A 1 165 ? 0.932 0.319 16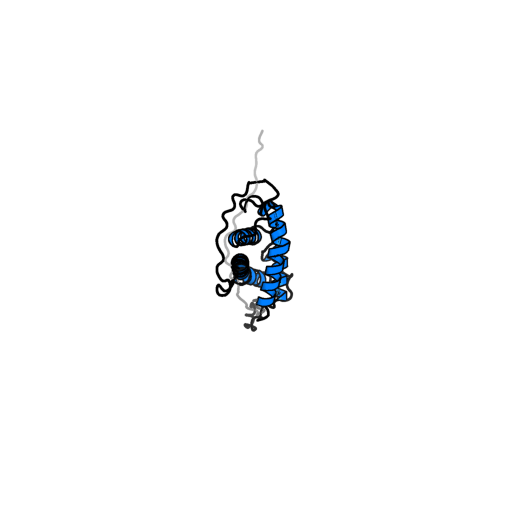.876 1.00 88.50 165 ASN A CA 1
ATOM 1270 C C . ASN A 1 165 ? -0.300 -0.543 16.549 1.00 88.50 165 ASN A C 1
ATOM 1272 O O . ASN A 1 165 ? -0.177 -1.596 15.919 1.00 88.50 165 ASN A O 1
ATOM 1276 N N . GLN A 1 166 ? -1.501 -0.112 16.949 1.00 88.25 166 GLN A N 1
ATOM 1277 C CA . GLN A 1 166 ? -2.742 -0.807 16.587 1.00 88.25 166 GLN A CA 1
ATOM 1278 C C . GLN A 1 166 ? -2.978 -0.753 15.074 1.00 88.25 166 GLN A C 1
ATOM 1280 O O . GLN A 1 166 ? -3.349 -1.766 14.477 1.00 88.25 166 GLN A O 1
ATOM 1285 N N . CYS A 1 167 ? -2.718 0.403 14.460 1.00 89.06 167 CYS A N 1
ATOM 1286 C CA . CYS A 1 167 ? -2.775 0.608 13.017 1.00 89.06 167 CYS A CA 1
ATOM 1287 C C . CYS A 1 167 ? -1.807 -0.310 12.270 1.00 89.06 167 CYS A C 1
ATOM 1289 O O . CYS A 1 167 ? -2.238 -1.048 11.389 1.00 89.06 167 CYS A O 1
ATOM 1291 N N . MET A 1 168 ? -0.536 -0.354 12.672 1.00 90.12 168 MET A N 1
ATOM 1292 C CA . MET A 1 168 ? 0.482 -1.196 12.041 1.00 90.12 168 MET A CA 1
ATOM 1293 C C . MET A 1 168 ? 0.171 -2.689 12.192 1.00 90.12 168 MET A C 1
ATOM 1295 O O . MET A 1 168 ? 0.296 -3.458 11.241 1.00 90.12 168 MET A O 1
ATOM 1299 N N . ARG A 1 169 ? -0.313 -3.118 13.364 1.00 89.62 169 ARG A N 1
ATOM 1300 C CA . ARG A 1 169 ? -0.728 -4.512 13.568 1.00 89.62 169 ARG A CA 1
ATOM 1301 C C . ARG A 1 169 ? -1.923 -4.882 12.689 1.00 89.62 169 ARG A C 1
ATOM 1303 O O . ARG A 1 169 ? -1.927 -5.952 12.087 1.00 89.62 169 ARG A O 1
ATOM 1310 N N . SER A 1 170 ? -2.926 -4.010 12.595 1.00 88.19 170 SER A N 1
ATOM 1311 C CA . SER A 1 170 ? -4.070 -4.218 11.699 1.00 88.19 170 SER A CA 1
ATOM 1312 C C . SER A 1 170 ? -3.641 -4.248 10.236 1.00 88.19 170 SER A C 1
ATOM 1314 O O . SER A 1 170 ? -4.062 -5.127 9.484 1.00 88.19 170 SER A O 1
ATOM 1316 N N . TRP A 1 171 ? -2.733 -3.352 9.853 1.00 89.56 171 TRP A N 1
ATOM 1317 C CA . TRP A 1 171 ? -2.146 -3.310 8.525 1.00 89.56 171 TRP A CA 1
ATOM 1318 C C . TRP A 1 171 ? -1.529 -4.663 8.153 1.00 89.56 171 TRP A C 1
ATOM 1320 O O . TRP A 1 171 ? -1.998 -5.310 7.218 1.00 89.56 171 TRP A O 1
ATOM 1330 N N . LEU A 1 172 ? -0.564 -5.142 8.942 1.00 88.38 172 LEU A N 1
ATOM 1331 C CA . LEU A 1 172 ? 0.179 -6.373 8.661 1.00 88.38 172 LEU A CA 1
ATOM 1332 C C . LEU A 1 172 ? -0.665 -7.649 8.764 1.00 88.38 172 LEU A C 1
ATOM 1334 O O . LEU A 1 172 ? -0.481 -8.565 7.971 1.00 88.38 172 LEU A O 1
ATOM 1338 N N . VAL A 1 173 ? -1.574 -7.732 9.739 1.00 86.69 173 VAL A N 1
ATOM 1339 C CA . VAL A 1 173 ? -2.311 -8.977 10.031 1.00 86.69 173 VAL A CA 1
ATOM 1340 C C . VAL A 1 173 ? -3.645 -9.049 9.289 1.00 86.69 173 VAL A C 1
ATOM 1342 O O . VAL A 1 173 ? -4.144 -10.135 9.009 1.00 86.69 173 VAL A O 1
ATOM 1345 N N . THR A 1 174 ? -4.251 -7.906 8.965 1.00 85.19 174 THR A N 1
ATOM 1346 C CA . THR A 1 174 ? -5.618 -7.860 8.422 1.00 85.19 174 THR A CA 1
ATOM 1347 C C . THR A 1 174 ? -5.664 -7.321 7.006 1.00 85.19 174 THR A C 1
ATOM 1349 O O . THR A 1 174 ? -6.374 -7.898 6.177 1.00 85.19 174 THR A O 1
ATOM 1352 N N . VAL A 1 175 ? -4.973 -6.216 6.726 1.00 86.50 175 VAL A N 1
ATOM 1353 C CA . VAL A 1 175 ? -5.066 -5.546 5.424 1.00 86.50 175 VAL A CA 1
ATOM 1354 C C . VAL A 1 175 ? -4.149 -6.219 4.413 1.00 86.50 175 VAL A C 1
ATOM 1356 O O . VAL A 1 175 ? -4.653 -6.733 3.422 1.00 86.50 175 VAL A O 1
ATOM 1359 N N . VAL A 1 176 ? -2.849 -6.329 4.691 1.00 86.88 176 VAL A N 1
ATOM 1360 C CA . VAL A 1 176 ? -1.870 -6.915 3.758 1.00 86.88 176 VAL A CA 1
ATOM 1361 C C . VAL A 1 176 ? -2.253 -8.326 3.292 1.00 86.88 176 VAL A C 1
ATOM 1363 O O . VAL A 1 176 ? -2.312 -8.524 2.080 1.00 86.88 176 VAL A O 1
ATOM 1366 N N . PRO A 1 177 ? -2.605 -9.289 4.168 1.00 86.69 177 PRO A N 1
ATOM 1367 C CA . PRO A 1 177 ? -2.932 -10.644 3.719 1.00 86.69 177 PRO A CA 1
ATOM 1368 C C . PRO A 1 177 ? -4.216 -10.690 2.887 1.00 86.69 177 PRO A C 1
ATOM 1370 O O . PRO A 1 177 ? -4.363 -11.505 1.981 1.00 86.69 177 PRO A O 1
ATOM 1373 N N . PHE A 1 178 ? -5.162 -9.798 3.185 1.00 85.88 178 PHE A N 1
ATOM 1374 C CA . PHE A 1 178 ? -6.395 -9.689 2.418 1.00 85.88 178 PHE A CA 1
ATOM 1375 C C . PHE A 1 178 ? -6.162 -9.072 1.043 1.00 85.88 178 PHE A C 1
ATOM 1377 O O . PHE A 1 178 ? -6.713 -9.572 0.070 1.00 85.88 178 PHE A O 1
ATOM 1384 N N . LEU A 1 179 ? -5.333 -8.031 0.962 1.00 85.50 179 LEU A N 1
ATOM 1385 C CA . LEU A 1 179 ? -4.947 -7.427 -0.305 1.00 85.50 179 LEU A CA 1
ATOM 1386 C C . LEU A 1 179 ? -4.148 -8.414 -1.163 1.00 85.50 179 LEU A C 1
ATOM 1388 O O . LEU A 1 179 ? -4.455 -8.551 -2.339 1.00 85.50 179 LEU A O 1
ATOM 1392 N N . ASP A 1 180 ? -3.194 -9.145 -0.580 1.00 84.06 180 ASP A N 1
ATOM 1393 C CA . ASP A 1 180 ? -2.416 -10.171 -1.289 1.00 84.06 180 ASP A CA 1
ATOM 1394 C C . ASP A 1 180 ? -3.335 -11.254 -1.873 1.00 84.06 180 ASP A C 1
ATOM 1396 O O . ASP A 1 180 ? -3.268 -11.542 -3.067 1.00 84.06 180 ASP A O 1
ATOM 1400 N N . LYS A 1 181 ? -4.281 -11.772 -1.075 1.00 82.56 181 LYS A N 1
ATOM 1401 C CA . LYS A 1 181 ? -5.280 -12.736 -1.554 1.00 82.56 181 LYS A CA 1
ATOM 1402 C C . LYS A 1 181 ? -6.156 -12.158 -2.671 1.00 82.56 181 LYS A C 1
ATOM 1404 O O . LYS A 1 181 ? -6.294 -12.776 -3.721 1.00 82.56 181 LYS A O 1
ATOM 1409 N N . ALA A 1 182 ? -6.725 -10.975 -2.456 1.00 80.31 182 ALA A N 1
ATOM 1410 C CA . ALA A 1 182 ? -7.645 -10.350 -3.402 1.00 80.31 182 ALA A CA 1
ATOM 1411 C C . ALA A 1 182 ? -6.955 -10.036 -4.742 1.00 80.31 182 ALA A C 1
ATOM 1413 O O . ALA A 1 182 ? -7.537 -10.197 -5.811 1.00 80.31 182 ALA A O 1
ATOM 1414 N N . VAL A 1 183 ? -5.694 -9.607 -4.692 1.00 81.25 183 VAL A N 1
ATOM 1415 C CA . VAL A 1 183 ? -4.895 -9.290 -5.876 1.00 81.25 183 VAL A CA 1
ATOM 1416 C C . VAL A 1 183 ? -4.528 -10.551 -6.666 1.00 81.25 183 VAL A C 1
ATOM 1418 O O . VAL A 1 183 ? -4.592 -10.534 -7.896 1.00 81.25 183 VAL A O 1
ATOM 1421 N N . ARG A 1 184 ? -4.214 -11.659 -5.985 1.00 81.00 184 ARG A N 1
ATOM 1422 C CA . ARG A 1 184 ? -3.986 -12.957 -6.640 1.00 81.00 184 ARG A CA 1
ATOM 1423 C C . ARG A 1 184 ? -5.229 -13.449 -7.375 1.00 81.00 184 ARG A C 1
ATOM 1425 O O . ARG A 1 184 ? -5.126 -13.840 -8.530 1.00 81.00 184 ARG A O 1
ATOM 1432 N N . GLU A 1 185 ? -6.396 -13.368 -6.733 1.00 80.12 185 GLU A N 1
ATOM 1433 C CA . GLU A 1 185 ? -7.684 -13.728 -7.347 1.00 80.12 185 GLU A CA 1
ATOM 1434 C C . GLU A 1 185 ? -7.997 -12.842 -8.562 1.00 80.12 185 GLU A C 1
ATOM 1436 O O . GLU A 1 185 ? -8.470 -13.327 -9.586 1.00 80.12 185 GLU A O 1
ATOM 1441 N N . LYS A 1 186 ? -7.674 -11.545 -8.487 1.00 74.31 186 LYS A N 1
ATOM 1442 C CA . LYS A 1 186 ? -7.893 -10.592 -9.583 1.00 74.31 186 LYS A CA 1
ATOM 1443 C C . LYS A 1 186 ? -7.073 -10.909 -10.836 1.00 74.31 186 LYS A C 1
ATOM 1445 O O . LYS A 1 186 ? -7.558 -10.645 -11.930 1.00 74.31 186 LYS A O 1
ATOM 1450 N N . GLY A 1 187 ? -5.851 -11.418 -10.683 1.00 66.06 187 GLY A N 1
ATOM 1451 C CA . GLY A 1 187 ? -4.977 -11.784 -11.805 1.00 66.06 187 GLY A CA 1
ATOM 1452 C C . GLY A 1 187 ? -5.118 -13.235 -12.278 1.00 66.06 187 GLY A C 1
ATOM 1453 O O . GLY A 1 187 ? -4.294 -13.684 -13.072 1.00 66.06 187 GLY A O 1
ATOM 1454 N N . ALA A 1 188 ? -6.103 -13.977 -11.763 1.00 61.97 188 ALA A N 1
ATOM 1455 C CA . ALA A 1 188 ? -6.426 -15.340 -12.188 1.00 61.97 188 ALA A CA 1
ATOM 1456 C C . ALA A 1 188 ? -7.614 -15.413 -13.173 1.00 61.97 188 ALA A C 1
ATOM 1458 O O . ALA A 1 188 ? -7.915 -16.502 -13.659 1.00 61.97 188 ALA A O 1
ATOM 1459 N N . GLY A 1 189 ? -8.288 -14.288 -13.448 1.00 46.00 189 GLY A N 1
ATOM 1460 C CA . GLY A 1 189 ? -9.398 -14.175 -14.407 1.00 46.00 189 GLY A CA 1
ATOM 1461 C C . GLY A 1 189 ? -9.018 -13.365 -15.635 1.00 46.00 189 GLY A C 1
ATOM 1462 O O . GLY A 1 189 ? -9.562 -13.679 -16.714 1.00 46.00 189 GLY A O 1
#

Sequence (189 aa):
MPRTTSPSTPPKRRSAKRERSFDNMDSDVDHKAKKAKSGKAKARPWSGDELAALLKIALTDGASKANFEGKILGRTGEQCFGIWRMTVVPFLYKAVREKGDKKKAYSEEDVKPKKARRTKLTVNPGKAAPRKWTSGELDTLLTIAVKHGASIANFEGRIAGRTGNQCMRSWLVTVVPFLDKAVREKGAG

Radius of gyration: 34.89 Å; Cα contacts (8 Å, |Δi|>4): 146; chains: 1; bounding box: 100×75×91 Å

Solvent-accessible surface area (backbone atoms only — not comparable to full-atom values): 12224 Å² total; per-residue (Å²): 133,90,80,86,82,86,87,82,89,86,88,86,84,79,89,76,93,75,86,79,84,85,79,87,78,90,78,92,73,81,80,71,79,69,77,71,79,72,72,84,64,78,76,77,78,68,42,13,66,59,47,32,51,52,49,50,44,28,60,73,75,31,80,43,43,77,65,36,43,78,74,44,88,97,46,51,13,66,58,49,42,48,44,40,65,72,48,47,50,58,47,50,55,52,52,39,38,54,65,38,59,66,66,77,87,66,78,94,80,82,78,83,90,80,81,92,80,90,71,92,73,83,90,68,98,66,79,74,75,82,80,77,81,43,24,70,55,46,46,52,52,49,52,42,28,70,74,74,31,70,45,43,80,66,38,43,82,72,43,92,96,47,50,16,67,57,48,46,51,44,39,64,71,54,46,50,57,47,49,43,52,52,36,29,58,63,27,72,114

Organism: NCBI:txid1672016

Nearest PDB structures (foldseek):
  8d82-assembly1_D  TM=2.310E-01  e=5.367E+00  Homo sapiens

Mean predicted aligned error: 18.1 Å

InterPro domains:
  IPR009057 Homedomain-like superfamily [SSF46689] (117-175)

Secondary structure (DSSP, 8-state):
-PPP---------------------------------------PPPPHHHHHHHHHHHHHT-S-HHHHTTTSTT--HHHHHHHIIIIIHHHHHHHHHHHHT------S-------------------PPPPPPPHHHHHHHHHHHHHH-S-HHHHTTTSTT--HHHHHHHIIIIIHHHHHHHHHHHTT-